Protein AF-A0AA35M889-F1 (afdb_monomer_lite)

pLDDT: mean 76.2, std 16.92, range [31.95, 96.31]

InterPro domains:
  IPR001466 Beta-lactamase-related [PF00144] (13-173)
  IPR012338 Beta-lactamase/transpeptidase-like [G3DSA:3.40.710.10] (10-195)
  IPR012338 Beta-lactamase/transpeptidase-like [SSF56601] (13-173)

Structure (mmCIF, N/CA/C/O backbone):
data_AF-A0AA35M889-F1
#
_entry.id   AF-A0AA35M889-F1
#
loop_
_atom_site.group_PDB
_atom_site.id
_atom_site.type_symbol
_atom_site.label_atom_id
_atom_site.label_alt_id
_atom_site.label_comp_id
_atom_site.label_asym_id
_atom_site.label_entity_id
_atom_site.label_seq_id
_atom_site.pdbx_PDB_ins_code
_atom_site.Cartn_x
_atom_site.Cartn_y
_atom_site.Cartn_z
_atom_site.occupancy
_atom_site.B_iso_or_equiv
_atom_site.auth_seq_id
_atom_site.auth_comp_id
_atom_site.auth_asym_id
_atom_site.auth_atom_id
_atom_site.pdbx_PDB_model_num
ATOM 1 N N . MET A 1 1 ? -2.270 -2.991 25.482 1.00 33.19 1 MET A N 1
ATOM 2 C CA . MET A 1 1 ? -3.499 -2.426 24.882 1.00 33.19 1 MET A CA 1
ATOM 3 C C . MET A 1 1 ? -3.392 -2.657 23.381 1.00 33.19 1 MET A C 1
ATOM 5 O O . MET A 1 1 ? -2.438 -2.185 22.785 1.00 33.19 1 MET A O 1
ATOM 9 N N . SER A 1 2 ? -4.218 -3.534 22.814 1.00 31.95 2 SER A N 1
ATOM 10 C CA . SER A 1 2 ? -4.049 -4.009 21.432 1.00 31.95 2 SER A CA 1
ATOM 11 C C . SER A 1 2 ? -4.497 -2.938 20.427 1.00 31.95 2 SER A C 1
ATOM 13 O O . SER A 1 2 ? -5.437 -2.201 20.718 1.00 31.95 2 SER A O 1
ATOM 15 N N . LEU A 1 3 ? -3.886 -2.897 19.232 1.00 39.62 3 LEU A N 1
ATOM 16 C CA . LEU A 1 3 ? -4.347 -2.105 18.070 1.00 39.62 3 LEU A CA 1
ATOM 17 C C . LEU A 1 3 ? -5.871 -2.243 17.820 1.00 39.62 3 LEU A C 1
ATOM 19 O O . LEU A 1 3 ? -6.498 -1.348 17.264 1.00 39.62 3 LEU A O 1
ATOM 23 N N . LYS A 1 4 ? -6.459 -3.345 18.311 1.00 43.91 4 LYS A N 1
ATOM 24 C CA . LYS A 1 4 ? -7.883 -3.706 18.324 1.00 43.91 4 LYS A CA 1
ATOM 25 C C . LYS A 1 4 ? -8.837 -2.689 18.971 1.00 43.91 4 LYS A C 1
ATOM 27 O O . LYS A 1 4 ? -10.035 -2.840 18.781 1.00 43.91 4 LYS A O 1
ATOM 32 N N . THR A 1 5 ? -8.373 -1.712 19.759 1.00 42.75 5 THR A N 1
ATOM 33 C CA . THR A 1 5 ? -9.279 -0.880 20.590 1.00 42.75 5 THR A CA 1
ATOM 34 C C . THR A 1 5 ? -9.346 0.606 20.208 1.00 42.75 5 THR A C 1
ATOM 36 O O . THR A 1 5 ? -10.109 1.331 20.834 1.00 42.75 5 THR A O 1
ATOM 39 N N . ARG A 1 6 ? -8.579 1.102 19.221 1.00 51.34 6 ARG A N 1
ATOM 40 C CA . ARG A 1 6 ? -8.582 2.549 18.877 1.00 51.34 6 ARG A CA 1
ATOM 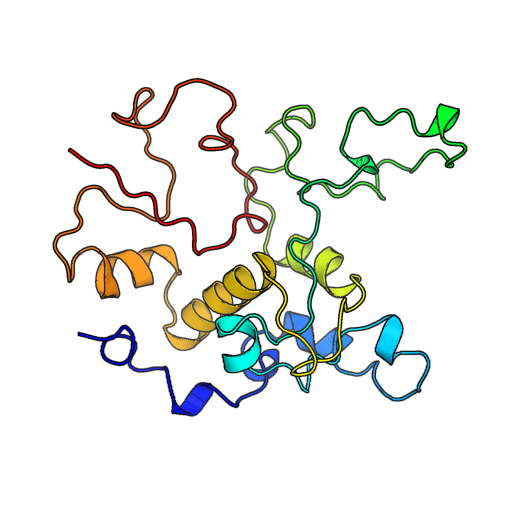41 C C . ARG A 1 6 ? -9.091 2.907 17.482 1.00 51.34 6 ARG A C 1
ATOM 43 O O . ARG A 1 6 ? -9.465 4.055 17.270 1.00 51.34 6 ARG A O 1
ATOM 50 N N . PHE A 1 7 ? -9.170 1.953 16.558 1.00 54.34 7 PHE A N 1
ATOM 51 C CA . PHE A 1 7 ? -9.867 2.162 15.290 1.00 54.34 7 PHE A CA 1
ATOM 52 C C . PHE A 1 7 ? -11.298 1.639 15.431 1.00 54.34 7 PHE A C 1
ATOM 54 O O . PHE A 1 7 ? -11.521 0.435 15.371 1.00 54.34 7 PHE A O 1
ATOM 61 N N . ASN A 1 8 ? -12.268 2.538 15.612 1.00 56.56 8 ASN A N 1
ATOM 62 C CA . ASN A 1 8 ? -13.711 2.240 15.700 1.00 56.56 8 ASN A CA 1
ATOM 63 C C . ASN A 1 8 ? -14.326 1.704 14.381 1.00 56.56 8 ASN A C 1
ATOM 65 O O . ASN A 1 8 ? -15.518 1.871 14.162 1.00 56.56 8 ASN A O 1
ATOM 69 N N . TYR A 1 9 ? -13.510 1.126 13.495 1.00 61.22 9 TYR A N 1
ATOM 70 C CA . TYR A 1 9 ? -13.851 0.778 12.111 1.00 61.22 9 TYR A CA 1
ATOM 71 C C . TYR A 1 9 ? -13.352 -0.630 11.717 1.00 61.22 9 TYR A C 1
ATOM 73 O O . TYR A 1 9 ? -13.122 -0.913 10.543 1.00 61.22 9 TYR A O 1
ATOM 81 N N . GLY A 1 10 ? -13.007 -1.474 12.695 1.00 66.94 10 GLY A N 1
ATOM 82 C CA . GLY A 1 10 ? -12.093 -2.597 12.468 1.00 66.94 10 GLY A CA 1
ATOM 83 C C . GLY A 1 10 ? -12.751 -3.921 12.085 1.00 66.94 10 GLY A C 1
ATOM 84 O O . GLY A 1 10 ? -12.329 -4.559 11.124 1.00 66.94 10 GLY A O 1
ATOM 85 N N . TRP A 1 11 ? -13.738 -4.381 12.858 1.00 74.12 11 TRP A N 1
ATOM 86 C CA . TRP A 1 11 ? -14.148 -5.793 12.814 1.00 74.12 11 TRP A CA 1
ATOM 87 C C . TRP A 1 11 ? -15.290 -6.046 11.833 1.00 74.12 11 TRP A C 1
ATOM 89 O O . TRP A 1 11 ? -15.282 -7.016 11.085 1.00 74.12 11 TRP A O 1
ATOM 99 N N . GLU A 1 12 ? -16.244 -5.127 11.777 1.00 86.31 12 GLU A N 1
ATOM 100 C CA . GLU A 1 12 ? -17.393 -5.143 10.876 1.00 86.31 12 GLU A CA 1
ATOM 101 C C . GLU A 1 12 ? -16.999 -5.030 9.392 1.00 86.31 12 GLU A C 1
ATOM 103 O O . GLU A 1 12 ? -17.744 -5.455 8.502 1.00 86.31 12 GLU A O 1
ATOM 108 N N . HIS A 1 13 ? -15.804 -4.497 9.133 1.00 89.88 13 HIS A N 1
ATOM 109 C CA . HIS A 1 13 ? -15.240 -4.311 7.802 1.00 89.88 13 HIS A CA 1
ATOM 110 C C . HIS A 1 13 ? -14.191 -5.378 7.436 1.00 89.88 13 HIS A C 1
ATOM 112 O O . HIS A 1 13 ? -13.883 -5.524 6.255 1.00 89.88 13 HIS A O 1
ATOM 118 N N . TRP A 1 14 ? -13.684 -6.153 8.401 1.00 90.81 14 TRP A N 1
ATOM 119 C CA . TRP A 1 14 ? -12.535 -7.056 8.232 1.00 90.81 14 TRP A CA 1
ATOM 120 C C . TRP A 1 14 ? -12.702 -8.060 7.083 1.00 90.81 14 TRP A C 1
ATOM 122 O O . TRP A 1 14 ? -11.825 -8.177 6.226 1.00 90.81 14 TRP A O 1
ATOM 132 N N . ASP A 1 15 ? -13.859 -8.718 7.024 1.00 93.38 15 ASP A N 1
ATOM 133 C CA . ASP A 1 15 ? -14.177 -9.740 6.017 1.00 93.38 15 ASP A CA 1
ATOM 134 C C . ASP A 1 15 ? -14.816 -9.153 4.747 1.00 93.38 15 ASP A C 1
ATOM 136 O O . ASP A 1 15 ? -15.283 -9.883 3.874 1.00 93.38 15 ASP A O 1
ATOM 140 N N . LYS A 1 16 ? -14.902 -7.822 4.633 1.00 94.88 16 LYS A N 1
ATOM 141 C CA . LYS A 1 16 ? -15.498 -7.176 3.461 1.00 94.88 16 LYS A CA 1
ATOM 142 C C . LYS A 1 16 ? -14.460 -7.043 2.343 1.00 94.88 16 LYS A C 1
ATOM 144 O O . LYS A 1 16 ? -13.341 -6.603 2.624 1.00 94.88 16 LYS A O 1
ATOM 149 N N . PRO A 1 17 ? -14.845 -7.314 1.081 1.00 95.38 17 PRO A N 1
ATOM 150 C CA . PRO A 1 17 ? -13.998 -7.063 -0.078 1.00 95.38 17 PRO A CA 1
ATOM 151 C C . PRO A 1 17 ? -13.482 -5.626 -0.115 1.00 95.38 17 PRO A C 1
ATOM 153 O O . PRO A 1 17 ? -14.234 -4.676 0.130 1.00 95.38 17 PRO A O 1
ATOM 156 N N . VAL A 1 18 ? -12.210 -5.456 -0.472 1.00 95.06 18 VAL A N 1
ATOM 157 C CA . VAL A 1 18 ? -11.561 -4.143 -0.596 1.00 95.06 18 VAL A CA 1
ATOM 158 C C . VAL A 1 18 ? -12.253 -3.260 -1.641 1.00 95.06 18 VAL A C 1
ATOM 160 O O . VAL A 1 18 ? -12.347 -2.041 -1.479 1.00 95.06 18 VAL A O 1
ATOM 163 N N . THR A 1 19 ? -12.838 -3.874 -2.669 1.00 94.62 19 THR A N 1
ATOM 164 C CA . THR A 1 19 ? -13.622 -3.212 -3.722 1.00 94.62 19 THR A CA 1
ATOM 165 C C . THR A 1 19 ? -14.832 -2.446 -3.185 1.00 94.62 19 THR A C 1
ATOM 167 O O . THR A 1 19 ? -15.315 -1.521 -3.841 1.00 94.62 19 THR A O 1
ATOM 170 N N . ASN A 1 20 ? -15.315 -2.739 -1.974 1.00 94.44 20 ASN A N 1
ATOM 171 C CA . ASN A 1 20 ? -16.367 -1.942 -1.341 1.00 94.44 20 ASN A CA 1
ATOM 172 C C . ASN A 1 20 ? -15.904 -0.517 -1.000 1.00 94.44 20 ASN A C 1
ATOM 174 O O . ASN A 1 20 ? -16.724 0.400 -1.016 1.00 94.44 20 ASN A O 1
ATOM 178 N N . TYR A 1 21 ? -14.605 -0.317 -0.772 1.00 93.75 21 TYR A N 1
ATOM 179 C CA . TYR A 1 21 ? -14.023 0.951 -0.317 1.00 93.75 21 TYR A CA 1
ATOM 180 C C . TYR A 1 21 ? -13.175 1.627 -1.397 1.00 93.75 21 TYR A C 1
ATOM 182 O O . TYR A 1 21 ? -13.150 2.856 -1.472 1.00 93.75 21 TYR A O 1
ATOM 190 N N . LEU A 1 22 ? -12.518 0.833 -2.248 1.00 93.88 22 LEU A N 1
ATOM 191 C CA . LEU A 1 22 ? -11.638 1.298 -3.320 1.00 93.88 22 LEU A CA 1
ATOM 192 C C . LEU A 1 22 ? -12.285 1.017 -4.689 1.00 93.88 22 LEU A C 1
ATOM 194 O O . LEU A 1 22 ? -12.160 -0.095 -5.211 1.00 93.88 22 LEU A O 1
ATOM 198 N N . PRO A 1 23 ? -13.037 1.976 -5.268 1.00 90.56 23 PRO A N 1
ATOM 199 C CA . PRO A 1 23 ? -13.702 1.784 -6.557 1.00 90.56 23 PRO A CA 1
ATOM 200 C C . PRO A 1 23 ? -12.730 1.558 -7.721 1.00 90.56 23 PRO A C 1
ATOM 202 O O . PRO A 1 23 ? -13.119 0.930 -8.701 1.00 90.56 23 PRO A O 1
ATOM 205 N N . GLU A 1 24 ? -11.479 2.005 -7.603 1.00 90.19 24 GLU A N 1
ATOM 206 C CA . GLU A 1 24 ? -10.418 1.806 -8.596 1.00 90.19 24 GLU A CA 1
ATOM 207 C C . GLU A 1 24 ? -10.168 0.317 -8.880 1.00 90.19 24 GLU A C 1
ATOM 209 O O . GLU A 1 24 ? -9.872 -0.064 -10.008 1.00 90.19 24 GLU A O 1
ATOM 214 N N . LEU A 1 25 ? -10.388 -0.546 -7.882 1.00 90.25 25 LEU A N 1
ATOM 215 C CA . LEU A 1 25 ? -10.203 -1.995 -7.996 1.00 90.25 25 LEU A CA 1
ATOM 216 C C . LEU A 1 25 ? -11.405 -2.712 -8.639 1.00 90.25 25 LEU A C 1
ATOM 218 O O . LEU A 1 25 ? -11.300 -3.871 -9.041 1.00 90.25 25 LEU A O 1
ATOM 222 N N . ARG A 1 26 ? -12.564 -2.046 -8.763 1.00 82.25 26 ARG A N 1
ATOM 223 C CA . ARG A 1 26 ? -13.793 -2.659 -9.308 1.00 82.25 26 ARG A CA 1
ATOM 224 C C . ARG A 1 26 ? -13.712 -2.920 -10.807 1.00 82.25 26 ARG A C 1
ATOM 226 O O . ARG A 1 26 ? -14.293 -3.897 -11.266 1.00 82.25 26 ARG A O 1
ATOM 233 N N . GLY A 1 27 ? -13.010 -2.066 -11.555 1.00 67.12 27 GLY A N 1
ATOM 234 C CA . GLY A 1 27 ? -12.832 -2.235 -13.003 1.00 67.12 27 GLY A CA 1
ATOM 235 C C . GLY A 1 27 ? -12.103 -3.536 -13.355 1.00 67.12 27 GLY A C 1
ATOM 236 O O . GLY A 1 27 ? -12.430 -4.184 -14.347 1.00 67.12 27 GLY A O 1
ATOM 237 N N . SER A 1 28 ? -11.190 -3.970 -12.485 1.00 61.78 28 SER A N 1
ATOM 238 C CA . SER A 1 28 ? -10.441 -5.221 -12.636 1.00 61.78 28 SER A CA 1
ATOM 239 C C . SER A 1 28 ? -11.150 -6.428 -12.012 1.00 61.78 28 SER A C 1
ATOM 241 O O . SER A 1 28 ? -10.955 -7.545 -12.478 1.00 61.78 28 SER A O 1
ATOM 243 N N . ALA A 1 29 ? -12.049 -6.219 -11.041 1.00 55.97 29 ALA A N 1
ATOM 244 C CA . ALA A 1 29 ? -12.805 -7.278 -10.357 1.00 55.97 29 ALA A CA 1
ATOM 245 C C . ALA A 1 29 ? -13.755 -8.096 -11.267 1.00 55.97 29 ALA A C 1
ATOM 247 O O . ALA A 1 29 ? -14.290 -9.114 -10.841 1.00 55.97 29 ALA A O 1
ATOM 248 N N . GLY A 1 30 ? -13.995 -7.658 -12.510 1.00 48.78 30 GLY A N 1
ATOM 249 C CA . GLY A 1 30 ? -14.881 -8.327 -13.472 1.00 48.78 30 GLY A CA 1
ATOM 250 C C . GLY A 1 30 ? -14.197 -9.262 -14.478 1.00 48.78 30 GLY A C 1
ATOM 251 O O . GLY A 1 30 ? -14.906 -9.949 -15.212 1.00 48.78 30 GLY A O 1
ATOM 252 N N . HIS A 1 31 ? -12.859 -9.297 -14.527 1.00 50.19 31 HIS A N 1
ATOM 253 C CA . HIS A 1 31 ? -12.111 -10.116 -15.494 1.00 50.19 31 HIS A CA 1
ATOM 254 C C . HIS A 1 31 ? -11.921 -11.572 -15.026 1.00 50.19 31 HIS A C 1
ATOM 256 O O . HIS A 1 31 ? -11.640 -12.441 -15.837 1.00 50.19 31 HIS A O 1
ATOM 262 N N . SER A 1 32 ? -12.170 -11.875 -13.747 1.00 51.31 32 SER A N 1
ATOM 263 C CA . SER A 1 32 ? -12.024 -13.206 -13.134 1.00 51.31 32 SER A CA 1
ATOM 264 C C . SER A 1 32 ? -13.216 -14.127 -13.443 1.00 51.31 32 SER A C 1
ATOM 266 O O . SER A 1 32 ? -14.068 -14.378 -12.590 1.00 51.31 32 SER A O 1
ATOM 268 N N . LYS A 1 33 ? -13.361 -14.611 -14.685 1.00 52.53 33 LYS A N 1
ATOM 269 C CA . LYS A 1 33 ? -14.338 -15.689 -14.980 1.00 52.53 33 LYS A CA 1
ATOM 270 C C . LYS A 1 33 ? -13.806 -16.841 -15.822 1.00 52.53 33 LYS A C 1
ATOM 272 O O . LYS A 1 33 ? -14.521 -17.833 -15.974 1.00 52.53 33 LYS A O 1
ATOM 277 N N . THR A 1 34 ? -12.575 -16.780 -16.328 1.00 56.28 34 THR A N 1
ATOM 278 C CA . THR A 1 34 ? -11.942 -17.932 -16.981 1.00 56.28 34 THR A CA 1
ATOM 279 C C . THR A 1 34 ? -10.687 -18.373 -16.232 1.00 56.28 34 THR A C 1
ATOM 281 O O . THR A 1 34 ? -10.009 -17.577 -15.594 1.00 56.28 34 THR A O 1
ATOM 284 N N . THR A 1 35 ? -10.338 -19.659 -16.307 1.00 54.38 35 THR A N 1
ATOM 285 C CA . THR A 1 35 ? -9.144 -20.227 -15.648 1.00 54.38 35 THR A CA 1
ATOM 286 C C . THR A 1 35 ? -7.819 -19.622 -16.125 1.00 54.38 35 THR A C 1
ATOM 288 O O . THR A 1 35 ? -6.797 -19.850 -15.488 1.00 54.38 35 THR A O 1
ATOM 291 N N . LYS A 1 36 ? -7.817 -18.870 -17.236 1.00 53.66 36 LYS A N 1
ATOM 292 C CA . LYS A 1 36 ? -6.656 -18.095 -17.696 1.00 53.66 36 LYS A CA 1
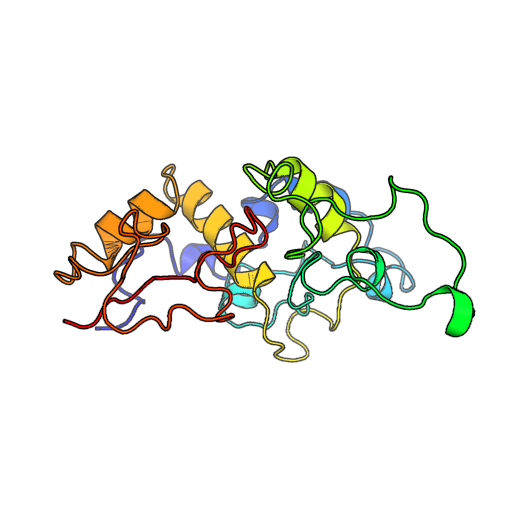ATOM 293 C C . LYS A 1 36 ? -6.484 -16.790 -16.908 1.00 53.66 36 LYS A C 1
ATOM 295 O O . LYS A 1 36 ? -5.356 -16.401 -16.646 1.00 53.66 36 LYS A O 1
ATOM 300 N N . ASP A 1 37 ? -7.575 -16.185 -16.441 1.00 66.62 37 ASP A N 1
ATOM 301 C CA . ASP A 1 37 ? -7.551 -14.873 -15.780 1.00 66.62 37 ASP A CA 1
ATOM 302 C C . ASP A 1 37 ? -6.997 -14.927 -14.349 1.00 66.62 37 ASP A C 1
ATOM 304 O O . ASP A 1 37 ? -6.524 -13.918 -13.838 1.00 66.62 37 ASP A O 1
ATOM 308 N N . VAL A 1 38 ? -7.005 -16.100 -13.703 1.00 71.69 38 VAL A N 1
ATOM 309 C CA . VAL A 1 38 ? -6.585 -16.266 -12.294 1.00 71.69 38 VAL A CA 1
ATOM 310 C C . VAL A 1 38 ? -5.072 -16.085 -12.105 1.00 71.69 38 VAL A C 1
ATOM 312 O O . VAL A 1 38 ? -4.612 -15.797 -11.003 1.00 71.69 38 VAL A O 1
ATOM 315 N N . VAL A 1 39 ? -4.289 -16.280 -13.171 1.00 80.81 39 VAL A N 1
ATOM 316 C CA . VAL A 1 39 ? -2.827 -16.090 -13.164 1.00 80.81 39 VAL A CA 1
ATOM 317 C C . VAL A 1 39 ? -2.450 -14.670 -13.579 1.00 80.81 39 VAL A C 1
ATOM 319 O O . VAL A 1 39 ? -1.450 -14.141 -13.100 1.00 80.81 39 VAL A O 1
ATOM 322 N N . ASP A 1 40 ? -3.252 -14.055 -14.445 1.00 83.25 40 ASP A N 1
ATOM 323 C CA . ASP A 1 40 ? -2.941 -12.755 -15.041 1.00 83.25 40 ASP A CA 1
ATOM 324 C C . ASP A 1 40 ? -3.592 -11.586 -14.285 1.00 83.25 40 ASP A C 1
ATOM 326 O O . ASP A 1 40 ? -3.147 -10.446 -14.396 1.00 83.25 40 ASP A O 1
ATOM 330 N N . SER A 1 41 ? -4.620 -11.847 -13.470 1.00 85.25 41 SER A N 1
ATOM 331 C CA . SER A 1 41 ? -5.363 -10.809 -12.755 1.00 85.25 41 SER A CA 1
ATOM 332 C C . SER A 1 41 ? -5.702 -11.203 -11.321 1.00 85.25 41 SER A C 1
ATOM 334 O O . SER A 1 41 ? -6.011 -12.351 -11.006 1.00 85.25 41 SER A O 1
ATOM 336 N N . VAL A 1 42 ? -5.633 -10.219 -10.425 1.00 88.94 42 VAL A N 1
ATOM 337 C CA . VAL A 1 42 ? -6.053 -10.383 -9.032 1.00 88.94 42 VAL A CA 1
ATOM 338 C C . VAL A 1 42 ? -7.579 -10.382 -8.976 1.00 88.94 42 VAL A C 1
ATOM 340 O O . VAL A 1 42 ? -8.221 -9.434 -9.438 1.00 88.94 42 VAL A O 1
ATOM 343 N N . ASP A 1 43 ? -8.165 -11.395 -8.337 1.00 88.06 43 ASP A N 1
ATOM 344 C CA . ASP A 1 43 ? -9.593 -11.390 -8.023 1.00 88.06 43 ASP A CA 1
ATOM 345 C C . ASP A 1 43 ? -9.882 -10.461 -6.834 1.00 88.06 43 ASP A C 1
ATOM 347 O O . ASP A 1 43 ? -9.962 -10.864 -5.672 1.00 88.06 43 ASP A O 1
ATOM 351 N N . TRP A 1 44 ? -10.019 -9.170 -7.131 1.00 91.19 44 TRP A N 1
ATOM 352 C CA . TRP A 1 44 ? -10.290 -8.139 -6.130 1.00 91.19 44 TRP A CA 1
ATOM 353 C C . TRP A 1 44 ? -11.642 -8.305 -5.416 1.00 91.19 44 TRP A C 1
ATOM 355 O O . TRP A 1 44 ? -11.867 -7.655 -4.391 1.00 91.19 44 TRP A O 1
ATOM 365 N N . GLY A 1 45 ? -12.544 -9.148 -5.934 1.00 90.38 45 GLY A N 1
ATOM 366 C CA . GLY A 1 45 ? -13.785 -9.519 -5.254 1.00 90.38 45 GLY A CA 1
ATOM 367 C C . GLY A 1 45 ? -13.541 -10.381 -4.014 1.00 90.38 45 GLY A C 1
ATOM 368 O O . GLY A 1 45 ? -14.245 -10.221 -3.020 1.00 90.38 45 GLY A O 1
ATOM 369 N N . GLU A 1 46 ? -12.502 -11.215 -4.045 1.00 90.50 46 GLU A N 1
ATOM 370 C CA . GLU A 1 46 ? -12.134 -12.143 -2.966 1.00 90.50 46 GLU A CA 1
ATOM 371 C C . GLU A 1 46 ? -11.125 -11.540 -1.971 1.00 90.50 46 GLU A C 1
ATOM 373 O O . GLU A 1 46 ? -10.942 -12.041 -0.862 1.00 90.50 46 GLU A O 1
ATOM 378 N N . VAL A 1 47 ? -10.463 -10.433 -2.322 1.00 94.44 47 VAL A N 1
ATOM 379 C CA . VAL A 1 47 ? -9.500 -9.767 -1.431 1.00 94.44 47 VAL A CA 1
ATOM 380 C C . VAL A 1 47 ? -10.234 -8.938 -0.373 1.00 94.44 47 VAL A C 1
ATOM 382 O O . VAL A 1 47 ? -10.665 -7.813 -0.638 1.00 94.44 47 VAL A O 1
ATOM 385 N N . ALA A 1 48 ? -10.347 -9.451 0.855 1.00 95.12 48 ALA A N 1
ATOM 386 C CA . ALA A 1 48 ? -10.891 -8.685 1.979 1.00 95.12 48 ALA A CA 1
ATOM 387 C C . ALA A 1 48 ? -9.866 -7.727 2.617 1.00 95.12 48 ALA A C 1
ATOM 389 O O . ALA A 1 48 ? -8.652 -7.893 2.470 1.00 95.12 48 ALA A O 1
ATOM 390 N N . ILE A 1 49 ? -10.347 -6.767 3.416 1.00 95.19 49 ILE A N 1
ATOM 391 C CA . ILE A 1 49 ? -9.488 -5.880 4.228 1.00 95.19 49 ILE A CA 1
ATOM 392 C C . ILE A 1 49 ? -8.536 -6.695 5.113 1.00 95.19 49 ILE A C 1
ATOM 394 O O . ILE A 1 49 ? -7.343 -6.396 5.190 1.00 95.19 49 ILE A O 1
ATOM 398 N N . GLY A 1 50 ? -9.041 -7.757 5.742 1.00 94.00 50 GLY A N 1
ATOM 399 C CA . GLY A 1 50 ? -8.243 -8.646 6.576 1.00 94.0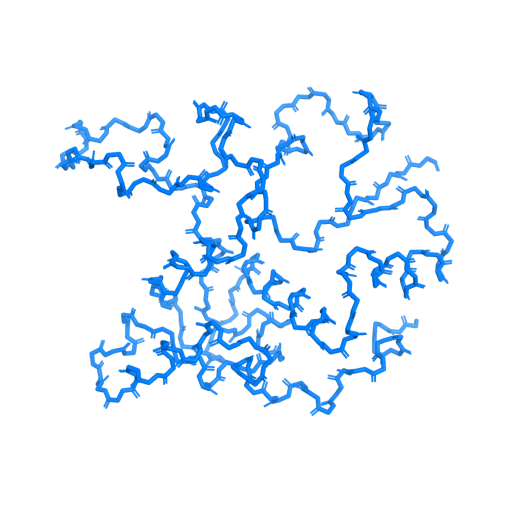0 50 GLY A CA 1
ATOM 400 C C . GLY A 1 50 ? -7.117 -9.339 5.811 1.00 94.00 50 GLY A C 1
ATOM 401 O O . GLY A 1 50 ? -6.038 -9.529 6.369 1.00 94.00 50 GLY A O 1
ATOM 402 N N . ALA A 1 51 ? -7.315 -9.658 4.528 1.00 95.69 51 ALA A N 1
ATOM 403 C CA . ALA A 1 51 ? -6.275 -10.245 3.684 1.00 95.69 51 ALA A CA 1
ATOM 404 C C . ALA A 1 51 ? -5.126 -9.255 3.441 1.00 95.69 51 ALA A C 1
ATOM 406 O O . ALA A 1 51 ? -3.961 -9.640 3.506 1.00 95.69 51 ALA A O 1
ATOM 407 N N . LEU A 1 52 ? -5.437 -7.969 3.240 1.00 95.31 52 LEU A N 1
ATOM 408 C CA . LEU A 1 52 ? -4.422 -6.917 3.131 1.00 95.31 52 LEU A CA 1
ATOM 409 C C . LEU A 1 52 ? -3.642 -6.761 4.442 1.00 95.31 52 LEU A C 1
ATOM 411 O O . LEU A 1 52 ? -2.414 -6.820 4.446 1.00 95.31 52 LEU A O 1
ATOM 415 N N . ALA A 1 53 ? -4.359 -6.633 5.561 1.00 93.69 53 ALA A N 1
ATOM 416 C CA . ALA A 1 53 ? -3.772 -6.415 6.883 1.00 93.69 53 ALA A CA 1
ATOM 417 C C . ALA A 1 53 ? -2.936 -7.601 7.399 1.00 93.69 53 ALA A C 1
ATOM 419 O O . ALA A 1 53 ? -2.096 -7.427 8.278 1.00 93.69 53 ALA A O 1
ATOM 420 N N . SER A 1 54 ? -3.177 -8.807 6.882 1.00 94.19 54 SER A N 1
ATOM 421 C CA . SER A 1 54 ? -2.473 -10.035 7.274 1.00 94.19 54 SER A CA 1
ATOM 422 C C . SER A 1 54 ? -1.456 -10.522 6.245 1.00 94.19 54 SER A C 1
ATOM 424 O O . SER A 1 54 ? -0.890 -11.597 6.438 1.00 94.19 54 SER A O 1
ATOM 426 N N . HIS A 1 55 ? -1.209 -9.761 5.169 1.00 95.19 55 HIS A N 1
ATOM 427 C CA . HIS A 1 55 ? -0.339 -10.183 4.065 1.00 95.19 55 HIS A CA 1
ATOM 428 C C . HIS A 1 55 ? -0.799 -11.484 3.371 1.00 95.19 55 HIS A C 1
ATOM 430 O O . HIS A 1 55 ? 0.003 -12.223 2.803 1.00 95.19 55 HIS A O 1
ATOM 436 N N . LEU A 1 56 ? -2.104 -11.766 3.405 1.00 96.31 56 LEU A N 1
ATOM 437 C CA . LEU A 1 56 ? -2.749 -12.930 2.790 1.00 96.31 56 LEU A CA 1
ATOM 438 C C . LEU A 1 56 ? -3.529 -12.574 1.516 1.00 96.31 56 LEU A C 1
ATOM 440 O O . LEU A 1 56 ? -4.277 -13.400 1.008 1.00 96.31 56 LEU A O 1
ATOM 444 N N . SER A 1 57 ? -3.387 -11.365 0.975 1.00 95.31 57 SER A N 1
ATOM 445 C CA . SER A 1 57 ? -4.059 -10.970 -0.272 1.00 95.31 57 SER A CA 1
ATOM 446 C C . SER A 1 57 ? -3.451 -11.595 -1.531 1.00 95.31 57 SER A C 1
ATOM 448 O O . SER A 1 57 ? -4.079 -11.547 -2.582 1.00 95.31 57 SER A O 1
ATOM 450 N N . GLY A 1 58 ? -2.236 -12.152 -1.445 1.00 93.88 58 GLY A N 1
ATOM 451 C CA . GLY A 1 58 ? -1.534 -12.760 -2.581 1.00 93.88 58 GLY A CA 1
ATOM 452 C C . GLY A 1 58 ? -0.963 -11.760 -3.597 1.00 93.88 58 GLY A C 1
ATOM 453 O O . GLY A 1 58 ? -0.398 -12.165 -4.614 1.00 93.88 58 GLY A O 1
ATOM 454 N N . ILE A 1 59 ? -1.074 -10.455 -3.328 1.00 94.44 59 ILE A N 1
ATOM 455 C CA . ILE A 1 59 ? -0.589 -9.389 -4.215 1.00 94.44 59 ILE A CA 1
ATOM 456 C C . ILE A 1 59 ? 0.918 -9.154 -4.051 1.00 94.44 59 ILE A C 1
ATOM 458 O O . ILE A 1 59 ? 1.507 -9.457 -3.012 1.00 94.44 59 ILE A O 1
ATOM 462 N N . GLY A 1 60 ? 1.541 -8.592 -5.090 1.00 91.56 60 GLY A N 1
ATOM 463 C CA . GLY A 1 60 ? 2.972 -8.286 -5.108 1.00 91.56 60 GLY A CA 1
ATOM 464 C C . GLY A 1 60 ? 3.417 -7.313 -4.013 1.00 91.56 60 GLY A C 1
ATOM 465 O O . GLY A 1 60 ? 2.604 -6.621 -3.394 1.00 91.56 60 GLY A O 1
ATOM 466 N N . ARG A 1 61 ? 4.734 -7.258 -3.775 1.00 88.75 61 ARG A N 1
ATOM 467 C CA . ARG A 1 61 ? 5.310 -6.415 -2.721 1.00 88.75 61 ARG A CA 1
ATOM 468 C C . ARG A 1 61 ? 5.032 -4.932 -2.953 1.00 88.75 61 ARG A C 1
ATOM 470 O O . ARG A 1 61 ? 4.515 -4.279 -2.056 1.00 88.75 61 ARG A O 1
ATOM 477 N N . ASP A 1 62 ? 5.360 -4.453 -4.144 1.00 85.50 62 ASP A N 1
ATOM 478 C CA . ASP A 1 62 ? 5.325 -3.054 -4.572 1.00 85.50 62 ASP A CA 1
ATOM 479 C C . ASP A 1 62 ? 4.727 -2.983 -6.001 1.00 85.50 62 ASP A C 1
ATOM 481 O O . ASP A 1 62 ? 4.602 -4.025 -6.662 1.00 85.50 62 ASP A O 1
ATOM 485 N N . TYR A 1 63 ? 4.349 -1.799 -6.499 1.00 82.38 63 TYR A N 1
ATOM 486 C CA . TYR A 1 63 ? 3.923 -1.638 -7.896 1.00 82.38 63 TYR A CA 1
ATOM 487 C C . TYR A 1 63 ? 5.128 -1.557 -8.844 1.00 82.38 63 TYR A C 1
ATOM 489 O O . TYR A 1 63 ? 5.256 -2.371 -9.757 1.00 82.38 63 TYR A O 1
ATOM 497 N N . SER A 1 64 ? 5.999 -0.581 -8.627 1.00 77.75 64 SER A N 1
ATOM 498 C CA . SER A 1 64 ? 7.062 -0.153 -9.543 1.00 77.75 64 SER A CA 1
ATOM 499 C C . SER A 1 64 ? 8.424 -0.014 -8.858 1.00 77.75 64 SER A C 1
ATOM 501 O O . SER A 1 64 ? 9.446 0.146 -9.523 1.00 77.75 64 SER A O 1
ATOM 503 N N . ASN A 1 65 ? 8.469 -0.099 -7.528 1.00 75.25 65 ASN A N 1
ATOM 504 C CA . ASN A 1 65 ? 9.709 -0.049 -6.775 1.00 75.25 65 ASN A CA 1
ATOM 505 C C . ASN A 1 65 ? 10.636 -1.203 -7.185 1.00 75.25 65 ASN A C 1
ATOM 507 O O . ASN A 1 65 ? 10.282 -2.379 -7.073 1.00 75.25 65 ASN A O 1
ATOM 511 N N . GLY A 1 66 ? 11.836 -0.863 -7.652 1.00 71.50 66 GLY A N 1
ATOM 512 C CA . GLY A 1 66 ? 12.798 -1.850 -8.139 1.00 71.50 66 GLY A CA 1
ATOM 513 C C . GLY A 1 66 ? 12.502 -2.390 -9.542 1.00 71.50 66 GLY A C 1
ATOM 514 O O . GLY A 1 66 ? 13.064 -3.423 -9.911 1.00 71.50 66 GLY A O 1
ATOM 515 N N . ASP A 1 67 ? 11.677 -1.706 -10.342 1.00 77.69 67 ASP A N 1
ATOM 516 C CA . ASP A 1 67 ? 11.530 -2.007 -11.769 1.00 77.69 67 ASP A CA 1
ATOM 517 C C . ASP A 1 67 ? 12.895 -1.903 -12.479 1.00 77.69 67 ASP A C 1
ATOM 519 O O . ASP A 1 67 ? 13.641 -0.938 -12.308 1.00 77.69 67 ASP A O 1
ATOM 523 N N . LEU A 1 68 ? 13.274 -2.916 -13.258 1.00 79.38 68 LEU A N 1
ATOM 524 C CA . LEU A 1 68 ? 14.545 -2.911 -13.989 1.00 79.38 68 LEU A CA 1
ATOM 525 C C . LEU A 1 68 ? 14.549 -1.888 -15.130 1.00 79.38 68 LEU A C 1
ATOM 527 O O . LEU A 1 68 ? 15.615 -1.390 -15.493 1.00 79.38 68 LEU A O 1
ATOM 531 N N . ALA A 1 69 ? 13.379 -1.560 -15.682 1.00 77.69 69 ALA A N 1
ATOM 532 C CA . ALA A 1 69 ? 13.204 -0.552 -16.719 1.00 77.69 69 ALA A CA 1
ATOM 533 C C . ALA A 1 69 ? 13.499 0.860 -16.205 1.00 77.69 69 ALA A C 1
ATOM 535 O O . ALA A 1 69 ? 13.932 1.721 -16.974 1.00 77.69 69 ALA A O 1
ATOM 536 N N . SER A 1 70 ? 13.297 1.089 -14.906 1.00 72.56 70 SER A N 1
ATOM 537 C CA . SER A 1 70 ? 13.615 2.356 -14.261 1.00 72.56 70 SER A CA 1
ATOM 538 C C . SER A 1 70 ? 15.072 2.438 -13.811 1.00 72.56 70 SER A C 1
ATOM 540 O O . SER A 1 70 ? 15.529 3.529 -13.496 1.00 72.56 70 SER A O 1
ATOM 542 N N . GLN A 1 71 ? 15.828 1.337 -13.808 1.00 73.62 71 GLN A N 1
ATOM 543 C CA . GLN A 1 71 ? 17.212 1.274 -13.333 1.00 73.62 71 GLN A CA 1
ATOM 544 C C . GLN A 1 71 ? 18.233 1.367 -14.474 1.00 73.62 71 GLN A C 1
ATOM 546 O O . GLN A 1 71 ? 17.919 1.178 -15.648 1.00 73.62 71 GLN A O 1
ATOM 551 N N . ASN A 1 72 ? 19.509 1.597 -14.134 1.00 73.94 72 ASN A N 1
ATOM 552 C CA . ASN A 1 72 ? 20.624 1.518 -15.089 1.00 73.94 72 ASN A CA 1
ATOM 553 C C . ASN A 1 72 ? 20.978 0.055 -15.437 1.00 73.94 72 ASN A C 1
ATOM 555 O O . ASN A 1 72 ? 22.132 -0.370 -15.365 1.00 73.94 72 ASN A O 1
ATOM 559 N N . PHE A 1 73 ? 19.960 -0.743 -15.756 1.00 77.94 73 PHE A N 1
ATOM 560 C CA . PHE A 1 73 ? 20.091 -2.141 -16.123 1.00 77.94 73 PHE A CA 1
ATOM 561 C C . PHE A 1 73 ? 20.535 -2.261 -17.585 1.00 77.94 73 PHE A C 1
ATOM 563 O O . PHE A 1 73 ? 19.992 -1.611 -18.482 1.00 77.94 73 PHE A O 1
ATOM 570 N N . LEU A 1 74 ? 21.522 -3.118 -17.856 1.00 84.56 74 LEU A N 1
ATOM 571 C CA . LEU A 1 74 ? 22.086 -3.324 -19.194 1.00 84.56 74 LEU A CA 1
ATOM 572 C C . LEU A 1 74 ? 21.183 -4.234 -20.048 1.00 84.56 74 LEU A C 1
ATOM 574 O O . LEU A 1 74 ? 21.602 -5.293 -20.511 1.00 84.56 74 LEU A O 1
ATOM 578 N N . TRP A 1 75 ? 19.944 -3.801 -20.291 1.00 86.06 75 TRP A N 1
ATOM 579 C CA . TRP A 1 75 ? 18.899 -4.561 -20.992 1.00 86.06 75 TRP A CA 1
ATOM 580 C C . TRP A 1 75 ? 19.356 -5.121 -22.349 1.00 86.06 75 TRP A C 1
ATOM 582 O O . TRP A 1 75 ? 19.056 -6.271 -22.660 1.00 86.06 75 TRP A O 1
ATOM 592 N N . LYS A 1 76 ? 20.173 -4.374 -23.111 1.00 85.88 76 LYS A N 1
ATOM 593 C CA . LYS A 1 76 ? 20.767 -4.850 -24.378 1.00 85.88 76 LYS A CA 1
ATOM 594 C C . LYS A 1 76 ? 21.655 -6.079 -24.201 1.00 85.88 76 LYS A C 1
ATOM 596 O O . LYS A 1 76 ? 21.612 -6.982 -25.026 1.00 85.88 76 LYS A O 1
ATOM 601 N N . GLN A 1 77 ? 22.490 -6.091 -23.161 1.00 90.25 77 GLN A N 1
ATOM 602 C CA . GLN A 1 77 ? 23.427 -7.191 -22.903 1.00 90.25 77 GLN A CA 1
ATOM 603 C C . GLN A 1 77 ? 22.698 -8.426 -22.375 1.00 90.25 77 GLN A C 1
ATOM 605 O O . GLN A 1 77 ? 23.112 -9.547 -22.645 1.00 90.25 77 GLN A O 1
ATOM 610 N N . ALA A 1 78 ? 21.582 -8.213 -21.679 1.00 88.75 78 ALA A N 1
ATOM 611 C CA . ALA A 1 78 ? 20.682 -9.268 -21.235 1.00 88.75 78 ALA A CA 1
ATOM 612 C C . ALA A 1 78 ? 19.725 -9.774 -22.340 1.00 88.75 78 ALA A C 1
ATOM 614 O O . ALA A 1 78 ? 18.931 -10.674 -22.085 1.00 88.75 78 ALA A O 1
ATOM 615 N N . GLY A 1 79 ? 19.790 -9.222 -23.560 1.00 91.69 79 GLY A N 1
ATOM 616 C CA . GLY A 1 79 ? 18.972 -9.656 -24.698 1.00 91.69 79 GLY A CA 1
ATOM 617 C C . GLY A 1 79 ? 17.526 -9.144 -24.700 1.00 91.69 79 GLY A C 1
ATOM 618 O O . GLY A 1 79 ? 16.723 -9.611 -25.505 1.00 91.69 79 GLY A O 1
ATOM 619 N N . PHE A 1 80 ? 17.180 -8.183 -23.839 1.00 89.00 80 PHE A N 1
ATOM 620 C CA . PHE A 1 80 ? 15.845 -7.580 -23.799 1.00 89.00 80 PHE A CA 1
ATOM 621 C C . PHE A 1 80 ? 15.684 -6.459 -24.846 1.00 89.00 80 PHE A C 1
ATOM 623 O O . PHE A 1 80 ? 16.661 -5.785 -25.192 1.00 89.00 80 PHE A O 1
ATOM 630 N N . PRO A 1 81 ? 14.459 -6.218 -25.355 1.00 88.31 81 PRO A N 1
ATOM 631 C CA . PRO A 1 81 ? 14.181 -5.096 -26.248 1.00 88.31 81 PRO A CA 1
ATOM 632 C C . PRO A 1 81 ? 14.263 -3.748 -25.517 1.00 88.31 81 PRO A C 1
ATOM 634 O O . PRO A 1 81 ? 14.105 -3.662 -24.300 1.00 88.31 81 PRO A O 1
ATOM 637 N N . LYS A 1 82 ? 14.479 -2.666 -26.277 1.00 82.81 82 LYS A N 1
ATOM 638 C CA . LYS A 1 82 ? 14.390 -1.306 -25.733 1.00 82.81 82 LYS A CA 1
ATOM 639 C C . LYS A 1 82 ? 12.929 -0.987 -25.420 1.00 82.81 82 LYS A C 1
ATOM 641 O O . LYS A 1 82 ? 12.117 -0.980 -26.341 1.00 82.81 82 LYS A O 1
ATOM 646 N N . LEU A 1 83 ? 12.628 -0.649 -24.171 1.00 82.19 83 LEU A N 1
ATOM 647 C CA . LEU A 1 83 ? 11.314 -0.134 -23.788 1.00 82.19 83 LEU A CA 1
ATOM 648 C C . LEU A 1 83 ? 11.136 1.318 -24.246 1.00 82.19 83 LEU A C 1
ATOM 650 O O . LEU A 1 83 ? 12.102 2.092 -24.316 1.00 82.19 83 LEU A O 1
ATOM 654 N N . SER A 1 84 ? 9.902 1.687 -24.592 1.00 84.06 84 SER A N 1
ATOM 655 C CA . SER A 1 84 ? 9.575 3.085 -24.849 1.00 84.06 84 SER A CA 1
ATOM 656 C C . SER A 1 84 ? 9.503 3.840 -23.522 1.00 84.06 84 SER A C 1
ATOM 658 O O . SER A 1 84 ? 9.249 3.252 -22.476 1.00 84.06 84 SER A O 1
ATOM 660 N N . SER A 1 85 ? 9.688 5.161 -23.539 1.00 77.75 85 SER A N 1
ATOM 661 C CA . SER A 1 85 ? 9.598 5.965 -22.312 1.00 77.75 85 SER A CA 1
ATOM 662 C C . SER A 1 85 ? 8.203 5.971 -21.679 1.00 77.75 85 SER A C 1
ATOM 664 O O . SER A 1 85 ? 8.068 6.466 -20.572 1.00 77.75 85 SER A O 1
ATOM 666 N N . LYS A 1 86 ? 7.172 5.502 -22.394 1.00 77.88 86 LYS A N 1
ATOM 667 C CA . LYS A 1 86 ? 5.798 5.390 -21.885 1.00 77.88 86 LYS A CA 1
ATOM 668 C C . LYS A 1 86 ? 5.561 4.087 -21.123 1.00 77.88 86 LYS A C 1
ATOM 670 O O . LYS A 1 86 ? 4.624 4.021 -20.345 1.00 77.88 86 LYS A O 1
ATOM 675 N N . ASP A 1 87 ? 6.403 3.082 -21.357 1.00 78.62 87 ASP A N 1
ATOM 676 C CA . ASP A 1 87 ? 6.309 1.765 -20.716 1.00 78.62 87 ASP A CA 1
ATOM 677 C C . ASP A 1 87 ? 7.157 1.697 -19.434 1.00 78.62 87 ASP A C 1
ATOM 679 O O . ASP A 1 87 ? 7.277 0.641 -18.822 1.00 78.62 87 ASP A O 1
ATOM 683 N N . ILE A 1 88 ? 7.798 2.808 -19.055 1.00 77.62 88 ILE A N 1
ATOM 684 C CA . ILE A 1 88 ? 8.604 2.930 -17.839 1.00 77.62 88 ILE A CA 1
ATOM 685 C C . ILE A 1 88 ? 7.752 3.688 -16.815 1.00 77.62 88 ILE A C 1
ATOM 687 O O . ILE A 1 88 ? 7.406 4.838 -17.092 1.00 77.62 88 ILE A O 1
ATOM 691 N N . PRO A 1 89 ? 7.416 3.091 -15.657 1.00 71.06 89 PRO A N 1
ATOM 692 C CA . PRO A 1 89 ? 6.625 3.773 -14.638 1.00 71.06 89 PRO A CA 1
ATOM 693 C C . PRO A 1 89 ? 7.347 5.010 -14.093 1.00 71.06 89 PRO A C 1
ATOM 695 O O . PRO A 1 89 ? 8.532 4.943 -13.750 1.00 71.06 89 PRO A O 1
ATOM 698 N N . ASP A 1 90 ? 6.623 6.121 -13.942 1.00 66.94 90 ASP A N 1
ATOM 699 C CA . ASP A 1 90 ? 7.179 7.359 -13.380 1.00 66.94 90 ASP A CA 1
ATOM 700 C C . ASP A 1 90 ? 7.379 7.255 -11.846 1.00 66.94 90 ASP A C 1
ATOM 702 O O . ASP A 1 90 ? 8.196 7.980 -11.273 1.00 66.94 90 ASP A O 1
ATOM 706 N N . CYS A 1 91 ? 6.715 6.300 -11.180 1.00 60.19 91 CYS A N 1
ATOM 707 C CA . CYS A 1 91 ? 6.732 6.095 -9.724 1.00 60.19 91 CYS A CA 1
ATOM 708 C C . CYS A 1 91 ? 7.751 5.068 -9.184 1.00 60.19 91 CYS A C 1
ATOM 710 O O . CYS A 1 91 ? 7.727 4.727 -8.003 1.00 60.19 91 CYS A O 1
ATOM 712 N N . ALA A 1 92 ? 8.686 4.600 -10.013 1.00 57.66 92 ALA A N 1
ATOM 713 C CA . ALA A 1 92 ? 9.535 3.431 -9.747 1.00 57.66 92 ALA A CA 1
ATOM 714 C C . ALA A 1 92 ? 10.707 3.610 -8.752 1.00 57.66 92 ALA A C 1
ATOM 716 O O . ALA A 1 92 ? 11.665 2.834 -8.791 1.00 57.66 92 ALA A O 1
ATOM 717 N N . GLY A 1 93 ? 10.667 4.625 -7.880 1.00 53.97 93 GLY A N 1
ATOM 718 C CA . GLY A 1 93 ? 11.624 4.783 -6.774 1.00 53.97 93 GLY A CA 1
ATOM 719 C C . GLY A 1 93 ? 13.106 4.862 -7.172 1.00 53.97 93 GLY A C 1
ATOM 720 O O . GLY A 1 93 ? 13.972 4.429 -6.416 1.00 53.97 93 GLY A O 1
ATOM 721 N N . ASN A 1 94 ? 13.435 5.386 -8.358 1.00 53.22 94 ASN A N 1
ATOM 722 C CA . ASN A 1 94 ? 14.826 5.505 -8.798 1.00 53.22 94 ASN A CA 1
ATOM 723 C C . ASN A 1 94 ? 15.456 6.829 -8.326 1.00 53.22 94 ASN A C 1
ATOM 725 O O . ASN A 1 94 ? 14.960 7.907 -8.632 1.00 53.22 94 ASN A O 1
ATOM 729 N N . SER A 1 95 ? 16.628 6.753 -7.694 1.00 46.59 95 SER A N 1
ATOM 730 C CA . SER A 1 95 ? 17.514 7.888 -7.384 1.00 46.59 95 SER A CA 1
ATOM 731 C C . SER A 1 95 ? 18.108 8.602 -8.619 1.00 46.59 95 SER A C 1
ATOM 733 O O . SER A 1 95 ? 18.671 9.688 -8.494 1.00 46.59 95 SER A O 1
ATOM 735 N N . SER A 1 96 ? 17.970 8.017 -9.812 1.00 46.81 96 SER A N 1
ATOM 736 C CA . SER A 1 96 ? 18.463 8.495 -11.117 1.00 46.81 96 SER A CA 1
ATOM 737 C C . SER A 1 96 ? 17.349 8.929 -12.082 1.00 46.81 96 SER A C 1
ATOM 739 O O . SER A 1 96 ? 17.640 9.597 -13.075 1.00 46.81 96 SER A O 1
ATOM 741 N N . LEU A 1 97 ? 16.083 8.576 -11.820 1.00 47.28 97 LEU A N 1
ATOM 742 C CA . LEU A 1 97 ? 14.951 9.238 -12.462 1.00 47.28 97 LEU A CA 1
ATOM 743 C C . LEU A 1 97 ? 14.743 10.504 -11.655 1.00 47.28 97 LEU A C 1
ATOM 745 O O . LEU A 1 97 ? 14.525 10.455 -10.450 1.00 47.28 97 LEU A O 1
ATOM 749 N N . PHE A 1 98 ? 14.927 11.642 -12.313 1.00 40.31 98 PHE A N 1
ATOM 750 C CA . PHE A 1 98 ? 14.822 12.941 -11.680 1.00 40.31 98 PHE A CA 1
ATOM 751 C C . PHE A 1 98 ? 13.607 12.988 -10.746 1.00 40.31 98 PHE A C 1
ATOM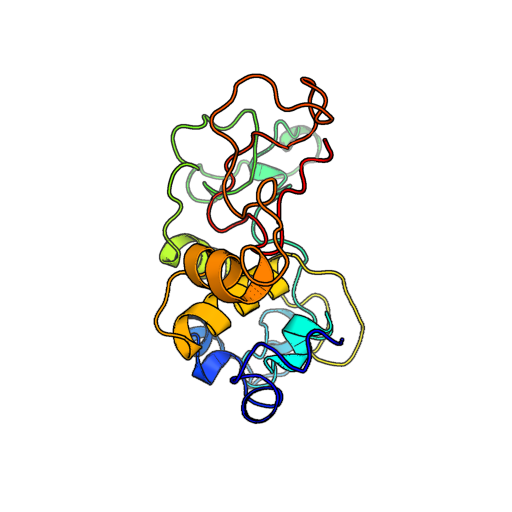 753 O O . PHE A 1 98 ? 12.477 12.727 -11.157 1.00 40.31 98 PHE A O 1
ATOM 760 N N . VAL A 1 99 ? 13.877 13.414 -9.510 1.00 41.81 99 VAL A N 1
ATOM 761 C CA . VAL A 1 99 ? 12.966 13.809 -8.416 1.00 41.81 99 VAL A CA 1
ATOM 762 C C . VAL A 1 99 ? 11.837 14.768 -8.873 1.00 41.81 99 VAL A C 1
ATOM 764 O O . VAL A 1 99 ? 11.001 15.205 -8.096 1.00 41.81 99 VAL A O 1
ATOM 767 N N . THR A 1 100 ? 11.780 15.118 -10.156 1.00 38.56 100 THR A N 1
ATOM 768 C CA . THR A 1 100 ? 10.816 16.023 -10.764 1.00 38.56 100 THR A CA 1
ATOM 769 C C . THR A 1 100 ? 9.479 15.373 -11.125 1.00 38.56 100 THR A C 1
ATOM 771 O O . THR A 1 100 ? 8.531 16.129 -11.310 1.00 38.56 100 THR A O 1
ATOM 774 N N . ARG A 1 101 ? 9.364 14.034 -11.213 1.00 44.06 101 ARG A N 1
ATOM 775 C CA . ARG A 1 101 ? 8.071 13.357 -11.496 1.00 44.06 101 ARG A CA 1
ATOM 776 C C . ARG A 1 101 ? 7.496 12.499 -10.368 1.00 44.06 101 ARG A C 1
ATOM 778 O O . ARG A 1 101 ? 6.288 12.330 -10.326 1.00 44.06 101 ARG A O 1
ATOM 785 N N . ALA A 1 102 ? 8.320 12.008 -9.441 1.00 43.12 102 ALA A N 1
ATOM 786 C CA . ALA A 1 102 ? 7.841 11.227 -8.293 1.00 43.12 102 ALA A CA 1
ATOM 787 C C . ALA A 1 102 ? 7.162 12.094 -7.210 1.00 43.12 102 ALA A C 1
ATOM 789 O O . ALA A 1 102 ? 6.382 11.589 -6.404 1.00 43.12 102 ALA A O 1
ATOM 790 N N . HIS A 1 103 ? 7.416 13.410 -7.204 1.00 44.72 103 HIS A N 1
ATOM 791 C CA . HIS A 1 103 ? 6.686 14.353 -6.359 1.00 44.72 103 HIS A CA 1
ATOM 792 C C . HIS A 1 103 ? 5.231 14.455 -6.837 1.00 44.72 103 HIS A C 1
ATOM 794 O O . HIS A 1 103 ? 4.961 15.059 -7.873 1.00 44.72 103 HIS A O 1
ATOM 800 N N . ASN A 1 104 ? 4.303 13.927 -6.037 1.00 51.03 104 ASN A N 1
ATOM 801 C CA . ASN A 1 104 ? 2.861 13.882 -6.303 1.00 51.03 104 ASN A CA 1
ATOM 802 C C . ASN A 1 104 ? 2.438 12.917 -7.417 1.00 51.03 104 ASN A C 1
ATOM 804 O O . ASN A 1 104 ? 1.673 13.318 -8.294 1.00 51.03 104 ASN A O 1
ATOM 808 N N . ILE A 1 105 ? 2.859 11.650 -7.358 1.00 59.53 105 ILE A N 1
ATOM 809 C CA . ILE A 1 105 ? 2.174 10.597 -8.126 1.00 59.53 105 ILE A CA 1
ATOM 810 C C . ILE A 1 105 ? 0.704 10.608 -7.695 1.00 59.53 105 ILE A C 1
ATOM 812 O O . ILE A 1 105 ? 0.413 10.341 -6.524 1.00 59.53 105 ILE A O 1
ATOM 816 N N . PRO A 1 106 ? -0.242 10.957 -8.581 1.00 70.12 106 PRO A N 1
ATOM 817 C CA . PRO A 1 106 ? -1.642 10.937 -8.221 1.00 70.12 106 PRO A CA 1
ATOM 818 C C . PRO A 1 106 ? -2.053 9.484 -7.995 1.00 70.12 106 PRO A C 1
ATOM 820 O O . PRO A 1 106 ? -1.741 8.622 -8.811 1.00 70.12 106 PRO A O 1
ATOM 823 N N . ARG A 1 107 ? -2.845 9.225 -6.955 1.00 81.31 107 ARG A N 1
ATOM 824 C CA . ARG A 1 107 ? -3.523 7.942 -6.698 1.00 81.31 107 ARG A CA 1
ATOM 825 C C . ARG A 1 107 ? -4.029 7.235 -7.963 1.00 81.31 107 ARG A C 1
ATOM 827 O O . ARG A 1 107 ? -3.952 6.017 -8.059 1.00 81.31 107 ARG A O 1
ATOM 834 N N . ALA A 1 108 ? -4.526 7.994 -8.941 1.00 81.38 108 ALA A N 1
ATOM 835 C CA . ALA A 1 108 ? -4.969 7.470 -10.231 1.00 81.38 108 ALA A CA 1
ATOM 836 C C . ALA A 1 108 ? -3.862 6.740 -11.015 1.00 81.38 108 ALA A C 1
ATOM 838 O O . ALA A 1 108 ? -4.109 5.647 -11.508 1.00 81.38 108 ALA A O 1
ATOM 839 N N . GLU A 1 109 ? -2.659 7.308 -11.091 1.00 77.38 109 GLU A N 1
ATOM 840 C CA . GLU A 1 109 ? -1.513 6.724 -11.798 1.00 77.38 109 GLU A CA 1
ATOM 841 C C . GLU A 1 109 ? -1.002 5.465 -11.086 1.00 77.38 109 GLU A C 1
ATOM 843 O O . GLU A 1 109 ? -0.745 4.446 -11.726 1.00 77.38 109 GLU A O 1
ATOM 848 N N . TYR A 1 110 ? -0.943 5.500 -9.747 1.00 82.56 110 TYR A N 1
ATOM 849 C CA . TYR A 1 110 ? -0.625 4.316 -8.947 1.00 82.56 110 TYR A CA 1
ATOM 850 C C . TYR A 1 110 ? -1.578 3.162 -9.276 1.00 82.56 110 TYR A C 1
ATOM 852 O O . TYR A 1 110 ? -1.132 2.063 -9.598 1.00 82.56 110 TYR A O 1
ATOM 860 N N . PHE A 1 111 ? -2.893 3.409 -9.248 1.00 86.56 111 PHE A N 1
ATOM 861 C CA . PHE A 1 111 ? -3.878 2.375 -9.563 1.00 86.56 111 PHE A CA 1
ATOM 862 C C . PHE A 1 111 ? -3.841 1.946 -11.033 1.00 86.56 111 PHE A C 1
ATOM 864 O O . PHE A 1 111 ? -3.981 0.753 -11.281 1.00 86.56 111 PHE A O 1
ATOM 871 N N . GLU A 1 112 ? -3.631 2.859 -11.988 1.00 83.81 112 GLU A N 1
ATOM 872 C CA . GLU A 1 112 ? -3.556 2.539 -13.423 1.00 83.81 112 GLU A CA 1
ATOM 873 C C . GLU A 1 112 ? -2.500 1.473 -13.710 1.00 83.81 112 GLU A C 1
ATOM 875 O O . GLU A 1 112 ? -2.753 0.531 -14.461 1.00 83.81 112 GLU A O 1
ATOM 880 N N . GLY A 1 113 ? -1.339 1.591 -13.076 1.00 82.06 113 GLY A N 1
ATOM 881 C CA . GLY A 1 113 ? -0.272 0.620 -13.216 1.00 82.06 113 GLY A CA 1
ATOM 882 C C . GLY A 1 113 ? -0.409 -0.597 -12.303 1.00 82.06 113 GLY A C 1
ATOM 883 O O . GLY A 1 113 ? -0.221 -1.736 -12.734 1.00 82.06 113 GLY A O 1
ATOM 884 N N . PHE A 1 114 ? -0.777 -0.388 -11.038 1.00 86.75 114 PHE A N 1
ATOM 885 C CA . PHE A 1 114 ? -0.824 -1.459 -10.047 1.00 86.75 114 PHE A CA 1
ATOM 886 C C . PHE A 1 114 ? -1.848 -2.547 -10.389 1.00 86.75 114 PHE A C 1
ATOM 888 O O . PHE A 1 114 ? -1.565 -3.730 -10.198 1.00 86.75 114 PHE A O 1
ATOM 895 N N . ILE A 1 115 ? -3.009 -2.185 -10.950 1.00 88.38 115 ILE A N 1
ATOM 896 C CA . ILE A 1 115 ? -4.044 -3.164 -11.327 1.00 88.38 115 ILE A CA 1
ATOM 897 C C . ILE A 1 115 ? -3.640 -4.072 -12.495 1.00 88.38 115 ILE A C 1
ATOM 899 O O . ILE A 1 115 ? -4.306 -5.079 -12.720 1.00 88.38 115 ILE A O 1
ATOM 903 N N . GLN A 1 116 ? -2.581 -3.725 -13.231 1.00 84.62 116 GLN A N 1
ATOM 904 C CA . GLN A 1 116 ? -2.033 -4.549 -14.311 1.00 84.62 116 GLN A CA 1
ATOM 905 C C . GLN A 1 116 ? -1.091 -5.636 -13.779 1.00 84.62 116 GLN A C 1
ATOM 907 O O . GLN A 1 116 ? -0.658 -6.506 -14.532 1.00 84.62 116 GLN A O 1
ATOM 912 N N . ARG A 1 117 ? -0.741 -5.600 -12.486 1.00 86.81 117 ARG A N 1
ATOM 913 C CA . ARG A 1 117 ? 0.125 -6.612 -11.888 1.00 86.81 117 ARG A CA 1
A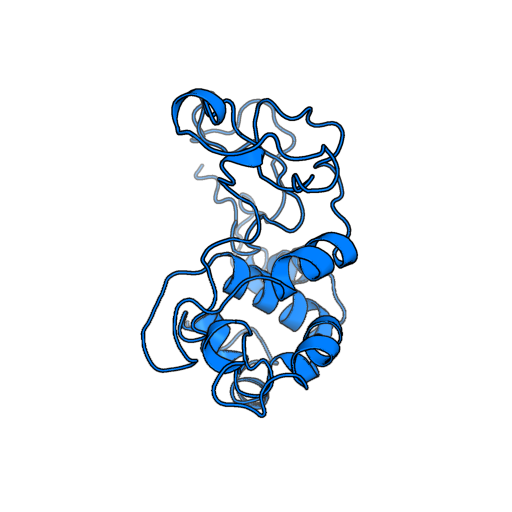TOM 914 C C . ARG A 1 117 ? -0.615 -7.925 -11.694 1.00 86.81 117 ARG A C 1
ATOM 916 O O . ARG A 1 117 ? -1.721 -7.976 -11.159 1.00 86.81 117 ARG A O 1
ATOM 923 N N . HIS A 1 118 ? 0.086 -8.995 -12.031 1.00 90.31 118 HIS A N 1
ATOM 924 C CA . HIS A 1 118 ? -0.375 -10.347 -11.780 1.00 90.31 118 HIS A CA 1
ATOM 925 C C . HIS A 1 118 ? -0.330 -10.649 -10.269 1.00 90.31 118 HIS A C 1
ATOM 927 O O . HIS A 1 118 ? 0.563 -10.149 -9.564 1.00 90.31 118 HIS A O 1
ATOM 933 N N . PRO A 1 119 ? -1.253 -11.477 -9.750 1.00 90.94 119 PRO A N 1
ATOM 934 C CA . PRO A 1 119 ? -1.132 -12.031 -8.407 1.00 90.94 119 PRO A CA 1
ATOM 935 C C . PRO A 1 119 ? 0.151 -12.864 -8.289 1.00 90.94 119 PRO A C 1
ATOM 937 O O . PRO A 1 119 ? 0.554 -13.553 -9.224 1.00 90.94 119 PRO A O 1
ATOM 940 N N . VAL A 1 120 ? 0.787 -12.837 -7.117 1.00 93.44 120 VAL A N 1
ATOM 941 C CA . VAL A 1 120 ? 1.882 -13.772 -6.802 1.00 93.44 120 VAL A CA 1
ATOM 942 C C . VAL A 1 120 ? 1.306 -15.103 -6.326 1.00 93.44 120 VAL A C 1
ATOM 944 O O . VAL A 1 120 ? 1.811 -16.168 -6.671 1.00 93.44 120 VAL A O 1
ATOM 947 N N . PHE A 1 121 ? 0.224 -15.030 -5.552 1.00 92.75 121 PHE A N 1
ATOM 948 C CA . PHE A 1 121 ? -0.541 -16.165 -5.057 1.00 92.75 121 PHE A CA 1
ATOM 949 C C . PHE A 1 121 ? -2.034 -15.844 -5.092 1.00 92.75 121 PHE A C 1
ATOM 951 O O . PHE A 1 121 ? -2.430 -14.679 -5.148 1.00 92.75 121 PHE A O 1
ATOM 958 N N . SER A 1 122 ? -2.874 -16.872 -5.010 1.00 90.56 122 SER A N 1
ATOM 959 C CA . SER A 1 122 ? -4.298 -16.664 -4.765 1.00 90.56 122 SER A CA 1
ATOM 960 C C . SER A 1 122 ? -4.520 -16.082 -3.360 1.00 90.56 122 SER A C 1
ATOM 962 O O . SER A 1 122 ? -3.765 -16.408 -2.434 1.00 90.56 122 SER A O 1
ATOM 964 N N . PRO A 1 123 ? -5.558 -15.251 -3.156 1.00 90.69 123 PRO A N 1
ATOM 965 C CA . PRO A 1 123 ? -5.919 -14.787 -1.822 1.00 90.69 123 PRO A CA 1
ATOM 966 C C . PRO A 1 123 ? -6.068 -15.961 -0.842 1.00 90.69 123 PRO A C 1
ATOM 968 O O . PRO A 1 123 ? -6.599 -17.015 -1.187 1.00 90.69 123 PRO A O 1
ATOM 971 N N . TYR A 1 124 ? -5.571 -15.781 0.380 1.00 93.25 124 TYR A N 1
ATOM 972 C CA . TYR A 1 124 ? -5.578 -16.745 1.488 1.00 93.25 124 TYR A CA 1
ATOM 973 C C . TYR A 1 124 ? -4.768 -18.034 1.294 1.00 93.25 124 TYR A C 1
ATOM 975 O O . TYR A 1 124 ? -4.741 -18.858 2.209 1.00 93.25 124 TYR A O 1
ATOM 983 N N . SER A 1 125 ? -4.067 -18.224 0.171 1.00 93.56 125 SER A N 1
ATOM 984 C CA . SER A 1 125 ? -3.299 -19.456 -0.044 1.00 93.56 125 SER A CA 1
ATOM 985 C C . SER A 1 125 ? -1.915 -19.424 0.603 1.00 93.56 125 SER A C 1
ATOM 987 O O . SER A 1 125 ? -1.418 -20.450 1.067 1.00 93.56 125 SER A O 1
ATOM 989 N N . THR A 1 126 ? -1.235 -18.274 0.599 1.00 93.50 126 THR A N 1
ATOM 990 C CA . THR A 1 126 ? 0.154 -18.159 1.070 1.00 93.50 126 THR A CA 1
ATOM 991 C C . THR A 1 126 ? 0.431 -16.752 1.598 1.00 93.50 126 THR A C 1
ATOM 993 O O . THR A 1 126 ? 0.123 -15.781 0.905 1.00 93.50 126 THR A O 1
ATOM 996 N N . PRO A 1 127 ? 1.016 -16.607 2.802 1.00 93.75 127 PRO A N 1
ATOM 997 C CA . PRO A 1 127 ? 1.424 -15.303 3.304 1.00 93.75 127 PRO A CA 1
ATOM 998 C C . PRO A 1 127 ? 2.610 -14.762 2.501 1.00 93.75 127 PRO A C 1
ATOM 1000 O O . PRO A 1 127 ? 3.631 -15.435 2.357 1.00 93.75 127 PRO A O 1
ATOM 1003 N N . ILE A 1 128 ? 2.490 -13.527 2.017 1.00 93.44 128 ILE A N 1
ATOM 1004 C CA . ILE A 1 128 ? 3.556 -12.819 1.308 1.00 93.44 128 ILE A CA 1
ATOM 1005 C C . ILE A 1 128 ? 3.590 -11.351 1.722 1.00 93.44 128 ILE A C 1
ATOM 1007 O O . ILE A 1 128 ? 2.606 -10.623 1.603 1.00 93.44 128 ILE A O 1
ATOM 1011 N N . TYR A 1 129 ? 4.749 -10.905 2.204 1.00 93.06 129 TYR A N 1
ATOM 1012 C CA . TYR A 1 129 ? 4.933 -9.515 2.602 1.00 93.06 129 TYR A CA 1
ATOM 1013 C C . TYR A 1 129 ? 4.637 -8.565 1.435 1.00 93.06 129 TYR A C 1
ATOM 1015 O O . TYR A 1 129 ? 5.194 -8.706 0.345 1.00 93.06 129 TYR A O 1
ATOM 1023 N N . SER A 1 130 ? 3.784 -7.574 1.690 1.00 92.69 130 SER A N 1
ATOM 1024 C CA . SER A 1 130 ? 3.353 -6.606 0.688 1.00 92.69 130 SER A CA 1
ATOM 1025 C C . SER A 1 130 ? 3.202 -5.209 1.276 1.00 92.69 130 SER A C 1
ATOM 1027 O O . SER A 1 130 ? 2.366 -4.977 2.150 1.00 92.69 130 SER A O 1
ATOM 1029 N N . ASN A 1 131 ? 4.019 -4.287 0.767 1.00 89.81 131 ASN A N 1
ATOM 1030 C CA . ASN A 1 131 ? 3.923 -2.854 1.023 1.00 89.81 131 ASN A CA 1
ATOM 1031 C C . ASN A 1 131 ? 2.656 -2.286 0.379 1.00 89.81 131 ASN A C 1
ATOM 1033 O O . ASN A 1 131 ? 1.906 -1.555 1.026 1.00 89.81 131 ASN A O 1
ATOM 1037 N N . ALA A 1 132 ? 2.368 -2.704 -0.858 1.00 90.75 132 ALA A N 1
ATOM 1038 C CA . ALA A 1 132 ? 1.159 -2.331 -1.581 1.00 90.75 132 ALA A CA 1
ATOM 1039 C C . ALA A 1 132 ? -0.113 -2.695 -0.798 1.00 90.75 132 ALA A C 1
ATOM 1041 O O . ALA A 1 132 ? -1.045 -1.898 -0.736 1.00 90.75 132 ALA A O 1
ATOM 1042 N N . ALA A 1 133 ? -0.141 -3.843 -0.108 1.00 94.06 133 ALA A N 1
ATOM 1043 C CA . ALA A 1 133 ? -1.273 -4.212 0.743 1.00 94.06 133 ALA A CA 1
ATOM 1044 C C . ALA A 1 133 ? -1.540 -3.182 1.852 1.00 94.06 133 ALA A C 1
ATOM 1046 O O . ALA A 1 133 ? -2.694 -2.843 2.119 1.00 94.06 133 ALA A O 1
ATOM 1047 N N . TYR A 1 134 ? -0.483 -2.642 2.459 1.00 92.06 134 TYR A N 1
ATOM 1048 C CA . TYR A 1 134 ? -0.597 -1.603 3.479 1.00 92.06 134 TYR A CA 1
ATOM 1049 C C . TYR A 1 134 ? -0.946 -0.232 2.895 1.00 92.06 134 TYR A C 1
ATOM 1051 O O . TYR A 1 134 ? -1.703 0.496 3.533 1.00 92.06 134 TYR A O 1
ATOM 1059 N N . ARG A 1 135 ? -0.488 0.100 1.680 1.00 90.38 135 ARG A N 1
ATOM 1060 C CA . ARG A 1 135 ? -0.952 1.300 0.960 1.00 90.38 135 ARG A CA 1
ATOM 1061 C C . ARG A 1 135 ? -2.456 1.239 0.686 1.00 90.38 135 ARG A C 1
ATOM 1063 O O . ARG A 1 135 ? -3.194 2.174 0.989 1.00 90.38 135 ARG A O 1
ATOM 1070 N N . LEU A 1 136 ? -2.945 0.103 0.181 1.00 93.38 136 LEU A N 1
ATOM 1071 C CA . LEU A 1 136 ? -4.381 -0.112 -0.015 1.00 93.38 136 LEU A CA 1
ATOM 1072 C C . LEU A 1 136 ? -5.152 -0.006 1.306 1.00 93.38 136 LEU A C 1
ATOM 1074 O O . LEU A 1 136 ? -6.223 0.600 1.344 1.00 93.38 136 LEU A O 1
ATOM 1078 N N . LEU A 1 137 ? -4.606 -0.553 2.397 1.00 92.88 137 LEU A N 1
ATOM 1079 C CA . LEU A 1 137 ? -5.202 -0.429 3.725 1.00 92.88 137 LEU A CA 1
ATOM 1080 C C . LEU A 1 137 ? -5.265 1.033 4.194 1.00 92.88 137 LEU A C 1
ATOM 1082 O O . LEU A 1 137 ? -6.285 1.440 4.747 1.00 92.88 137 LEU A O 1
ATOM 1086 N N . GLY A 1 138 ? -4.230 1.836 3.939 1.00 90.25 138 GLY A N 1
ATOM 1087 C CA . GLY A 1 138 ? -4.242 3.271 4.216 1.00 90.25 138 GLY A CA 1
ATOM 1088 C C . GLY A 1 138 ? -5.384 3.979 3.491 1.00 90.25 138 GLY A C 1
ATOM 1089 O O . GLY A 1 138 ? -6.195 4.639 4.142 1.00 90.25 138 GLY A O 1
ATOM 1090 N N . TYR A 1 139 ? -5.563 3.734 2.188 1.00 92.00 139 TYR A N 1
ATOM 1091 C CA . TYR A 1 139 ? -6.708 4.275 1.447 1.00 92.00 139 TYR A CA 1
ATOM 1092 C C . TYR A 1 139 ? -8.061 3.804 1.991 1.00 92.00 139 TYR A C 1
ATOM 1094 O O . TYR A 1 139 ? -9.020 4.576 2.008 1.00 92.00 139 TYR A O 1
ATOM 1102 N N . VAL A 1 140 ? -8.177 2.547 2.430 1.00 93.31 140 VAL A N 1
ATOM 1103 C CA . VAL A 1 140 ? -9.403 2.043 3.071 1.00 93.31 140 VAL A CA 1
ATOM 1104 C C . VAL A 1 140 ? -9.699 2.836 4.345 1.00 93.31 140 VAL A C 1
ATOM 1106 O O . VAL A 1 140 ? -10.834 3.272 4.544 1.00 93.31 140 VAL A O 1
ATOM 1109 N N . LEU A 1 141 ? -8.690 3.073 5.185 1.00 91.38 141 LEU A N 1
ATOM 1110 C CA . LEU A 1 141 ? -8.831 3.843 6.421 1.00 91.38 141 LEU A CA 1
ATOM 1111 C C . LEU A 1 141 ? -9.223 5.302 6.155 1.00 91.38 141 LEU A C 1
ATOM 1113 O O . LEU A 1 141 ? -10.065 5.850 6.872 1.00 91.38 141 LEU A O 1
ATOM 1117 N N . GLU A 1 142 ? -8.683 5.924 5.107 1.00 90.12 142 GLU A N 1
ATOM 1118 C CA . GLU A 1 142 ? -9.105 7.263 4.677 1.00 90.12 142 GLU A CA 1
ATOM 1119 C C . GLU A 1 142 ? -10.581 7.288 4.281 1.00 90.12 142 GLU A C 1
ATOM 1121 O O . GLU A 1 142 ? -11.331 8.177 4.685 1.00 90.12 142 GLU A O 1
ATOM 1126 N N . ARG A 1 143 ? -11.031 6.275 3.532 1.00 91.69 143 ARG A N 1
ATOM 1127 C CA . ARG A 1 143 ? -12.430 6.164 3.098 1.00 91.69 143 ARG A CA 1
ATOM 1128 C C . ARG A 1 143 ? -13.388 5.912 4.255 1.00 91.69 143 ARG A C 1
ATOM 1130 O O . ARG A 1 143 ? -14.471 6.488 4.250 1.00 91.69 143 ARG A O 1
ATOM 1137 N N . LEU A 1 144 ? -13.002 5.086 5.226 1.00 90.69 144 LEU A N 1
ATOM 1138 C CA . LEU A 1 144 ? -13.810 4.802 6.416 1.00 90.69 144 LEU A CA 1
ATOM 1139 C C . LEU A 1 144 ? -13.900 6.011 7.352 1.00 90.69 144 LEU A C 1
ATOM 1141 O O . LEU A 1 144 ? -14.964 6.299 7.891 1.00 90.69 144 LEU A O 1
ATOM 1145 N N . SER A 1 145 ? -12.792 6.730 7.535 1.00 88.56 145 SER A N 1
ATOM 1146 C CA . SER A 1 145 ? -12.726 7.862 8.465 1.00 88.56 145 SER A CA 1
ATOM 1147 C C . SER A 1 145 ? -13.168 9.198 7.862 1.00 88.56 145 SER A C 1
ATOM 1149 O O . SER A 1 145 ? -13.458 10.132 8.610 1.00 88.56 145 SER A O 1
ATOM 1151 N N . GLY A 1 146 ? -13.177 9.318 6.530 1.00 90.38 146 GLY A N 1
ATOM 1152 C CA . GLY A 1 146 ? -13.376 10.586 5.826 1.00 90.38 146 GLY A CA 1
ATOM 1153 C C . GLY A 1 146 ? -12.238 11.591 6.040 1.00 90.38 146 GLY A C 1
ATOM 1154 O O . GLY A 1 146 ? -12.421 12.779 5.779 1.00 90.38 146 GLY A O 1
ATOM 1155 N N . LYS A 1 147 ? -11.085 11.141 6.551 1.00 89.25 147 LYS A N 1
ATOM 1156 C CA . LYS A 1 147 ? -9.920 11.973 6.869 1.00 89.25 147 LYS A CA 1
ATOM 1157 C C . LYS A 1 147 ? -8.684 11.481 6.117 1.00 89.25 147 LYS A C 1
ATOM 1159 O O . LYS A 1 147 ? -8.580 10.282 5.871 1.00 89.25 147 LYS A O 1
ATOM 1164 N N . PRO A 1 148 ? -7.723 12.368 5.813 1.00 89.00 148 PRO A N 1
ATOM 1165 C CA . PRO A 1 148 ? -6.420 11.954 5.310 1.00 89.00 148 PRO A CA 1
ATOM 1166 C C . PRO A 1 148 ? -5.716 10.992 6.274 1.00 89.00 148 PRO A C 1
ATOM 1168 O O . PRO A 1 148 ? -5.807 11.143 7.496 1.00 89.00 148 PRO A O 1
ATOM 1171 N N . TYR A 1 149 ? -4.953 10.044 5.733 1.00 86.06 149 TYR A N 1
ATOM 1172 C CA . TYR A 1 149 ? -4.297 8.992 6.510 1.00 86.06 149 TYR A CA 1
ATOM 1173 C C . TYR A 1 149 ? -3.355 9.575 7.570 1.00 86.06 149 TYR A C 1
ATOM 1175 O O . TYR A 1 149 ? -3.352 9.143 8.723 1.00 86.06 149 TYR A O 1
ATOM 1183 N N . HIS A 1 150 ? -2.600 10.617 7.206 1.00 86.25 150 HIS A N 1
ATOM 1184 C CA . HIS A 1 150 ? -1.682 11.278 8.130 1.00 86.25 150 HIS A CA 1
ATOM 1185 C C . HIS A 1 150 ? -2.396 11.875 9.347 1.00 86.25 150 HIS A C 1
ATOM 1187 O O . HIS A 1 150 ? -1.931 11.679 10.466 1.00 86.25 150 HIS A O 1
ATOM 1193 N N . ASP A 1 151 ? -3.545 12.526 9.149 1.00 89.25 151 ASP A N 1
ATOM 1194 C CA . ASP A 1 151 ? -4.342 13.087 10.243 1.00 89.25 151 ASP A CA 1
ATOM 1195 C C . ASP A 1 151 ? -4.927 11.983 11.125 1.00 89.25 151 ASP A C 1
ATOM 1197 O O . ASP A 1 151 ? -5.019 12.123 12.350 1.00 89.25 151 ASP A O 1
ATOM 1201 N N . LEU A 1 152 ? -5.320 10.864 10.512 1.00 88.81 152 LEU A N 1
ATOM 1202 C CA . LEU A 1 152 ? -5.857 9.714 11.223 1.00 88.81 152 LEU A CA 1
ATOM 1203 C C . LEU A 1 152 ? -4.807 9.098 12.157 1.00 88.81 152 LEU A C 1
ATOM 1205 O O . LEU A 1 152 ? -5.094 8.915 13.341 1.00 88.81 152 LEU A O 1
ATOM 1209 N N . ILE A 1 153 ? -3.601 8.822 11.654 1.00 87.94 153 ILE A N 1
ATOM 1210 C CA . ILE A 1 153 ? -2.493 8.279 12.454 1.00 87.94 153 ILE A CA 1
ATOM 1211 C C . ILE A 1 153 ? -2.062 9.265 13.541 1.00 87.94 153 ILE A C 1
ATOM 1213 O O . ILE A 1 153 ? -1.932 8.871 14.703 1.00 87.94 153 ILE A O 1
ATOM 1217 N N . GLU A 1 154 ? -1.920 10.544 13.194 1.00 88.69 154 GLU A N 1
ATOM 1218 C CA . GLU A 1 154 ? -1.545 11.609 14.127 1.00 88.69 154 GLU A CA 1
ATOM 1219 C C . GLU A 1 154 ? -2.493 11.662 15.330 1.00 88.69 154 GLU A C 1
ATOM 1221 O O . GLU A 1 154 ? -2.079 11.618 16.489 1.00 88.69 154 GLU A O 1
ATOM 1226 N N . THR A 1 155 ? -3.798 11.713 15.067 1.00 89.19 155 THR A N 1
ATOM 1227 C CA . THR A 1 155 ? -4.805 11.900 16.120 1.00 89.19 155 THR A CA 1
ATOM 1228 C C . THR A 1 155 ? -5.122 10.616 16.885 1.00 89.19 155 THR A C 1
ATOM 1230 O O . THR A 1 155 ? -5.309 10.649 18.105 1.00 89.19 155 THR A O 1
ATOM 1233 N N . SER A 1 156 ? -5.170 9.479 16.190 1.00 85.38 156 SER A N 1
ATOM 1234 C CA . SER A 1 156 ? -5.671 8.216 16.752 1.00 85.38 156 SER A CA 1
ATOM 1235 C C . SER A 1 156 ? -4.571 7.372 17.395 1.00 85.38 156 SER A C 1
ATOM 1237 O O . SER A 1 156 ? -4.857 6.564 18.282 1.00 85.38 156 SER A O 1
ATOM 1239 N N . VAL A 1 157 ? -3.316 7.563 16.970 1.00 88.00 157 VAL A N 1
ATOM 1240 C CA . VAL A 1 157 ? -2.160 6.793 17.449 1.00 88.00 157 VAL A CA 1
ATOM 1241 C C . VAL A 1 157 ? -1.128 7.706 18.097 1.00 88.00 157 VAL A C 1
ATOM 1243 O O . VAL A 1 157 ? -0.884 7.560 19.291 1.00 88.00 157 VAL A O 1
ATOM 1246 N N . LEU A 1 158 ? -0.550 8.654 17.353 1.00 89.75 158 LEU A N 1
ATOM 1247 C CA . LEU A 1 158 ? 0.662 9.360 17.790 1.00 89.75 158 LEU A CA 1
ATOM 1248 C C . LEU A 1 158 ? 0.406 10.267 18.997 1.00 89.75 158 LEU A C 1
ATOM 1250 O O . LEU A 1 158 ? 0.962 10.029 20.067 1.00 89.75 158 LEU A O 1
ATOM 1254 N N . ARG A 1 159 ? -0.524 11.222 18.888 1.00 89.25 159 ARG A N 1
ATOM 1255 C CA . ARG A 1 159 ? -0.909 12.105 20.008 1.00 89.25 159 ARG A CA 1
ATOM 1256 C C . ARG A 1 159 ? -1.516 11.341 21.178 1.00 89.25 159 ARG A C 1
ATOM 1258 O O . ARG A 1 159 ? -1.319 11.685 22.335 1.00 89.25 159 ARG A O 1
ATOM 1265 N N . SER A 1 160 ? -2.257 10.285 20.864 1.00 88.56 160 SER A N 1
ATOM 1266 C CA . SER A 1 160 ? -2.887 9.389 21.834 1.00 88.56 160 SER A CA 1
ATOM 1267 C C . SER A 1 160 ? -1.888 8.626 22.715 1.00 88.56 160 SER A C 1
ATOM 1269 O O . SER A 1 160 ? -2.276 8.125 23.773 1.00 88.56 160 SER A O 1
ATOM 1271 N N . LEU A 1 161 ? -0.642 8.498 22.254 1.00 89.69 161 LEU A N 1
ATOM 1272 C CA . LEU A 1 161 ? 0.461 7.800 22.913 1.00 89.69 161 LEU A CA 1
ATOM 1273 C C . LEU A 1 161 ? 1.629 8.742 23.252 1.00 89.69 161 LEU A C 1
ATOM 1275 O O . LEU A 1 161 ? 2.693 8.256 23.620 1.00 89.69 161 LEU A O 1
ATOM 1279 N N . ASP A 1 162 ? 1.430 10.059 23.127 1.00 90.31 162 ASP A N 1
ATOM 1280 C CA . ASP A 1 162 ? 2.449 11.095 23.357 1.00 90.31 162 ASP A CA 1
ATOM 1281 C C . ASP A 1 162 ? 3.729 10.919 22.506 1.00 90.31 162 ASP A C 1
ATOM 1283 O O . ASP A 1 162 ? 4.846 11.231 22.915 1.00 90.31 162 ASP A O 1
ATOM 1287 N N . LEU A 1 163 ? 3.575 10.403 21.281 1.00 86.88 163 LEU A N 1
ATOM 1288 C CA . LEU A 1 163 ? 4.672 10.156 20.340 1.00 86.88 163 LEU A CA 1
ATOM 1289 C C . LEU A 1 163 ? 5.015 11.415 19.525 1.00 86.88 163 LEU A C 1
ATOM 1291 O O . LEU A 1 163 ? 4.892 11.429 18.302 1.00 86.88 163 LEU A O 1
ATOM 1295 N N . ASN A 1 164 ? 5.482 12.469 20.195 1.00 84.19 164 ASN A N 1
ATOM 1296 C CA . ASN A 1 164 ? 5.734 13.796 19.598 1.00 84.19 164 ASN A CA 1
ATOM 1297 C C . ASN A 1 164 ? 6.897 13.846 18.587 1.00 84.19 164 ASN A C 1
ATOM 1299 O O . ASN A 1 164 ? 7.095 14.842 17.891 1.00 84.19 164 ASN A O 1
ATOM 1303 N N . HIS A 1 165 ? 7.676 12.771 18.512 1.00 81.00 165 HIS A N 1
ATOM 1304 C CA . HIS A 1 165 ? 8.818 12.617 17.613 1.00 81.00 165 HIS A CA 1
ATOM 1305 C C . HIS A 1 165 ? 8.571 11.553 16.542 1.00 81.00 165 HIS A C 1
ATOM 1307 O O . HIS A 1 165 ? 9.506 11.053 15.920 1.00 81.00 165 HIS A O 1
ATOM 1313 N N . SER A 1 166 ? 7.307 11.178 16.347 1.00 82.19 166 SER A N 1
ATOM 1314 C CA . SER A 1 166 ? 6.895 10.253 15.302 1.00 82.19 166 SER A CA 1
ATOM 1315 C C . SER A 1 166 ? 5.994 10.939 14.287 1.00 82.19 166 SER A C 1
ATOM 1317 O O . SER A 1 166 ? 5.338 11.925 14.604 1.00 82.19 166 SER A O 1
ATOM 1319 N N . GLY A 1 167 ? 5.961 10.438 13.057 1.00 80.69 167 GLY A N 1
ATOM 1320 C CA . GLY A 1 167 ? 5.142 11.041 12.010 1.00 80.69 167 GLY A CA 1
ATOM 1321 C C . GLY A 1 167 ? 5.055 10.187 10.758 1.00 80.69 167 GLY A C 1
ATOM 1322 O O . GLY A 1 167 ? 5.835 9.265 10.564 1.00 80.69 167 GLY A O 1
ATOM 1323 N N . THR A 1 168 ? 4.096 10.503 9.895 1.00 77.00 168 THR A N 1
ATOM 1324 C CA . THR A 1 168 ? 3.892 9.851 8.585 1.00 77.00 168 THR A CA 1
ATOM 1325 C C . THR A 1 168 ? 4.517 10.637 7.433 1.00 77.00 168 THR A C 1
ATOM 1327 O O . THR A 1 168 ? 4.494 10.202 6.288 1.00 77.00 168 THR A O 1
ATOM 1330 N N . LYS A 1 169 ? 5.062 11.821 7.726 1.00 72.50 169 LYS A N 1
ATOM 1331 C CA . LYS A 1 169 ? 5.737 12.687 6.761 1.00 72.50 169 LYS A CA 1
ATOM 1332 C C . LYS A 1 169 ? 7.216 12.762 7.092 1.00 72.50 169 LYS A C 1
ATOM 1334 O O . LYS A 1 169 ? 7.614 12.723 8.258 1.00 72.50 169 LYS A O 1
ATOM 1339 N N . ARG A 1 170 ? 8.019 12.947 6.049 1.00 69.75 170 ARG A N 1
ATOM 1340 C CA . ARG A 1 170 ? 9.446 13.226 6.176 1.00 69.75 170 ARG A CA 1
ATOM 1341 C C . ARG A 1 170 ? 9.671 14.457 7.078 1.00 69.75 170 ARG A C 1
ATOM 1343 O O . ARG A 1 170 ? 9.055 15.498 6.838 1.00 69.75 170 ARG A O 1
ATOM 1350 N N . PRO A 1 171 ? 10.589 14.389 8.059 1.00 66.94 171 PRO A N 1
ATOM 1351 C CA . PRO A 1 171 ? 11.006 15.562 8.820 1.00 66.94 171 PRO A CA 1
ATOM 1352 C C . PRO A 1 171 ? 11.643 16.624 7.913 1.00 66.94 171 PRO A C 1
ATOM 1354 O O . PRO A 1 171 ? 12.450 16.312 7.037 1.00 66.94 171 PRO A O 1
ATOM 1357 N N . THR A 1 172 ? 11.334 17.898 8.150 1.00 65.69 172 THR A N 1
ATOM 1358 C CA . THR A 1 172 ? 11.927 19.030 7.410 1.00 65.69 172 THR A CA 1
ATOM 1359 C C . THR A 1 172 ? 13.368 19.337 7.830 1.00 65.69 172 THR A C 1
ATOM 1361 O O . THR A 1 172 ? 14.074 20.070 7.138 1.00 65.69 172 THR A O 1
ATOM 1364 N N . ALA A 1 173 ? 13.832 18.776 8.950 1.00 64.31 173 ALA A N 1
ATOM 1365 C CA . ALA A 1 173 ? 15.193 18.953 9.435 1.00 64.31 173 ALA A CA 1
ATOM 1366 C C . ALA A 1 173 ? 16.207 18.176 8.573 1.00 64.31 173 ALA A C 1
ATOM 1368 O O . ALA A 1 173 ? 16.055 16.982 8.330 1.00 64.31 173 ALA A O 1
ATOM 1369 N N . ILE A 1 174 ? 17.287 18.852 8.163 1.00 55.62 174 ILE A N 1
ATOM 1370 C CA . ILE A 1 174 ? 18.373 18.284 7.335 1.00 55.62 174 ILE A CA 1
ATOM 1371 C C . ILE A 1 174 ? 19.142 17.178 8.076 1.00 55.62 174 ILE A C 1
ATOM 1373 O O . ILE A 1 174 ? 19.711 16.288 7.452 1.00 55.62 174 ILE A O 1
ATOM 1377 N N . LYS A 1 175 ? 19.168 17.230 9.411 1.00 59.78 175 LYS A N 1
ATOM 1378 C CA . LYS A 1 175 ? 19.769 16.206 10.264 1.00 59.78 175 LYS A CA 1
ATOM 1379 C C . LYS A 1 175 ? 18.733 15.735 11.256 1.00 59.78 175 LYS A C 1
ATOM 1381 O O . LYS A 1 175 ? 18.287 16.503 12.106 1.00 59.78 175 LYS A O 1
ATOM 1386 N N . VAL A 1 176 ? 18.391 14.467 11.139 1.00 62.56 176 VAL A N 1
ATOM 1387 C CA . VAL A 1 176 ? 17.500 13.798 12.064 1.00 62.56 176 VAL A CA 1
ATOM 1388 C C . VAL A 1 176 ? 18.357 12.876 12.934 1.00 62.56 176 VAL A C 1
ATOM 1390 O O . VAL A 1 176 ? 19.013 11.987 12.386 1.00 62.56 176 VAL A O 1
ATOM 1393 N N . PRO A 1 177 ? 18.431 13.096 14.261 1.00 59.94 177 PRO A N 1
ATOM 1394 C CA . PRO A 1 177 ? 19.190 12.224 15.153 1.00 59.94 177 PRO A CA 1
ATOM 1395 C C . PRO A 1 177 ? 18.764 10.761 14.975 1.00 59.94 177 PRO A C 1
ATOM 1397 O O . PRO A 1 177 ? 17.575 10.462 14.930 1.00 59.94 177 PRO A O 1
ATOM 1400 N N . GLY A 1 178 ? 19.734 9.858 14.827 1.00 61.97 178 GLY A N 1
ATOM 1401 C CA . GLY A 1 178 ? 19.478 8.424 14.647 1.00 61.97 178 GLY A CA 1
ATOM 1402 C C . GLY A 1 178 ? 19.230 7.961 13.206 1.00 61.97 178 GLY A C 1
ATOM 1403 O O . GLY A 1 178 ? 19.254 6.756 12.972 1.00 61.97 178 GLY A O 1
ATOM 1404 N N . ILE A 1 179 ? 19.075 8.866 12.231 1.00 61.41 179 ILE A N 1
ATOM 1405 C CA . ILE A 1 179 ? 18.992 8.507 10.805 1.00 61.41 179 ILE A CA 1
ATOM 1406 C C . ILE A 1 179 ? 20.346 8.786 10.135 1.00 61.41 179 ILE A C 1
ATOM 1408 O O . ILE A 1 179 ? 20.784 9.939 10.095 1.00 61.41 179 ILE A O 1
ATOM 1412 N N . PRO A 1 180 ? 21.041 7.762 9.604 1.00 56.84 180 PRO A N 1
ATOM 1413 C CA . PRO A 1 180 ? 22.284 7.968 8.873 1.00 56.84 180 PRO A CA 1
ATOM 1414 C C . PRO A 1 180 ? 22.078 8.860 7.638 1.00 56.84 180 PRO A C 1
ATOM 1416 O O . PRO A 1 180 ? 21.181 8.620 6.834 1.00 56.84 180 PRO A O 1
ATOM 1419 N N . ASN A 1 181 ? 22.964 9.844 7.437 1.00 55.03 181 ASN A N 1
ATOM 1420 C CA . ASN A 1 181 ? 22.954 10.750 6.272 1.00 55.03 181 ASN A CA 1
ATOM 1421 C C . ASN A 1 181 ? 23.324 10.068 4.930 1.00 55.03 181 ASN A C 1
ATOM 1423 O O . ASN A 1 181 ? 23.492 10.755 3.925 1.00 55.03 181 ASN A O 1
ATOM 1427 N N . CYS A 1 182 ? 23.535 8.752 4.916 1.00 53.91 182 CYS A N 1
ATOM 1428 C CA . CYS A 1 182 ? 23.900 7.962 3.738 1.00 53.91 182 CYS A CA 1
ATOM 1429 C C . CYS A 1 182 ? 22.662 7.387 3.015 1.00 53.91 182 CYS A C 1
ATOM 1431 O O . CYS A 1 182 ? 21.536 7.778 3.321 1.00 53.91 182 CYS A O 1
ATOM 1433 N N . ASP A 1 183 ? 22.891 6.496 2.038 1.00 56.91 183 ASP A N 1
ATOM 1434 C CA . ASP A 1 183 ? 21.915 5.870 1.123 1.00 56.91 183 ASP A CA 1
ATOM 1435 C C . ASP A 1 183 ? 20.937 4.923 1.840 1.00 56.91 183 ASP A C 1
ATOM 1437 O O . ASP A 1 183 ? 20.896 3.713 1.642 1.00 56.91 183 ASP A O 1
ATOM 1441 N N . SER A 1 184 ? 20.194 5.484 2.782 1.00 59.94 184 SER A N 1
ATOM 1442 C CA . SER A 1 184 ? 19.283 4.767 3.658 1.00 59.94 184 SER A CA 1
ATOM 1443 C C . SER A 1 184 ? 17.863 4.708 3.091 1.00 59.94 184 SER A C 1
ATOM 1445 O O . SER A 1 184 ? 16.967 4.185 3.746 1.00 59.94 184 SER A O 1
ATOM 1447 N N . GLY A 1 185 ? 17.633 5.288 1.905 1.00 60.97 185 GLY A N 1
ATOM 1448 C CA . GLY A 1 185 ? 16.307 5.433 1.292 1.00 60.97 185 GLY A CA 1
ATOM 1449 C C . GLY A 1 185 ? 15.370 6.400 2.030 1.00 60.97 185 GLY A C 1
ATOM 1450 O O . GLY A 1 185 ? 14.364 6.815 1.471 1.00 60.97 185 GLY A O 1
ATOM 1451 N N . TRP A 1 186 ? 15.725 6.839 3.244 1.00 62.31 186 TRP A N 1
ATOM 1452 C CA . TRP A 1 186 ? 14.880 7.627 4.153 1.00 62.31 186 TRP A CA 1
ATOM 1453 C C . TRP A 1 186 ? 14.334 8.934 3.589 1.00 62.31 186 TRP A C 1
ATOM 1455 O O . TRP A 1 186 ? 13.290 9.418 4.019 1.00 62.31 186 TRP A O 1
ATOM 1465 N N . PHE A 1 187 ? 15.083 9.552 2.683 1.00 65.06 187 PHE A N 1
ATOM 1466 C CA . PHE A 1 187 ? 14.743 10.851 2.116 1.00 65.06 187 PHE A CA 1
ATOM 1467 C C . PHE A 1 187 ? 14.158 10.752 0.707 1.00 65.06 187 PHE A C 1
ATOM 1469 O O . PHE A 1 187 ? 13.950 11.793 0.080 1.00 65.06 187 PHE A O 1
ATOM 1476 N N . GLN A 1 188 ? 13.923 9.535 0.210 1.00 67.06 188 GLN A N 1
ATOM 1477 C CA . GLN A 1 188 ? 13.286 9.314 -1.079 1.00 67.06 188 GLN A CA 1
ATOM 1478 C C . GLN A 1 188 ? 11.789 9.591 -0.951 1.00 67.06 188 GLN A C 1
ATOM 1480 O O . GLN A 1 188 ? 11.111 9.022 -0.098 1.00 67.06 188 GLN A O 1
ATOM 1485 N N . ASP A 1 189 ? 11.287 10.486 -1.797 1.00 66.38 189 ASP A N 1
ATOM 1486 C CA . ASP A 1 189 ? 9.853 10.648 -1.991 1.00 66.38 189 ASP A CA 1
ATOM 1487 C C . ASP A 1 189 ? 9.429 9.723 -3.129 1.00 66.38 189 ASP A C 1
ATOM 1489 O O . ASP A 1 189 ? 9.783 9.941 -4.289 1.00 66.38 189 ASP A O 1
ATOM 1493 N N . VAL A 1 190 ? 8.735 8.651 -2.764 1.00 66.81 190 VAL A N 1
ATOM 1494 C CA . VAL A 1 190 ? 8.197 7.659 -3.699 1.00 66.81 190 VAL A CA 1
ATOM 1495 C C . VAL A 1 190 ? 6.671 7.784 -3.8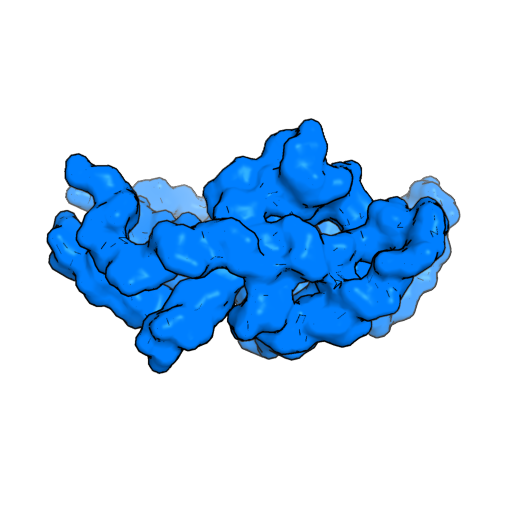30 1.00 66.81 190 VAL A C 1
ATOM 1497 O O . VAL A 1 190 ? 6.025 6.913 -4.406 1.00 66.81 190 VAL A O 1
ATOM 1500 N N . GLY A 1 191 ? 6.081 8.871 -3.313 1.00 71.50 191 GLY A N 1
ATOM 1501 C CA . GLY A 1 191 ? 4.649 9.153 -3.393 1.00 71.50 191 GLY A CA 1
ATOM 1502 C C . GLY A 1 191 ? 3.780 7.992 -2.910 1.00 71.50 191 GLY A C 1
ATOM 1503 O O . GLY A 1 191 ? 4.004 7.435 -1.837 1.00 71.50 191 GLY A O 1
ATOM 1504 N N . ASP A 1 192 ? 2.801 7.605 -3.727 1.00 75.25 192 ASP A N 1
ATOM 1505 C CA . ASP A 1 192 ? 1.838 6.545 -3.409 1.00 75.25 192 ASP A CA 1
ATOM 1506 C C . ASP A 1 192 ? 2.432 5.125 -3.446 1.00 75.25 192 ASP A C 1
ATOM 1508 O O . ASP A 1 192 ? 1.759 4.174 -3.053 1.00 75.25 192 ASP A O 1
ATOM 1512 N N . GLU A 1 193 ? 3.699 4.982 -3.845 1.00 72.75 193 GLU A N 1
ATOM 1513 C CA . GLU A 1 193 ? 4.470 3.745 -3.694 1.00 72.75 193 GLU A CA 1
ATOM 1514 C C . GLU A 1 193 ? 5.035 3.579 -2.274 1.00 72.75 193 GLU A C 1
ATOM 1516 O O . GLU A 1 193 ? 5.413 2.475 -1.873 1.00 72.75 193 GLU A O 1
ATOM 1521 N N . ALA A 1 194 ? 5.071 4.656 -1.478 1.00 69.31 194 ALA A N 1
ATOM 1522 C CA . ALA A 1 194 ? 5.431 4.559 -0.073 1.00 69.31 194 ALA A CA 1
ATOM 1523 C C . ALA A 1 194 ? 4.341 3.743 0.630 1.00 69.31 194 ALA A C 1
ATOM 1525 O O . ALA A 1 194 ? 3.173 4.140 0.613 1.00 69.31 194 ALA A O 1
ATOM 1526 N N . PRO A 1 195 ? 4.660 2.614 1.282 1.00 59.09 195 PRO A N 1
ATOM 1527 C CA . PRO A 1 195 ? 3.688 1.992 2.151 1.00 59.09 195 PRO A CA 1
ATOM 1528 C C . PRO A 1 195 ? 3.354 2.984 3.265 1.00 59.09 195 PRO A C 1
ATOM 1530 O O . PRO A 1 195 ? 4.226 3.460 3.991 1.00 59.09 195 PRO A O 1
ATOM 1533 N N . ASP A 1 196 ? 2.066 3.255 3.441 1.00 53.47 196 ASP A N 1
ATOM 1534 C CA . ASP A 1 196 ? 1.551 4.146 4.487 1.00 53.47 196 ASP A CA 1
ATOM 1535 C C . ASP A 1 196 ? 1.960 3.733 5.913 1.00 53.47 196 ASP A C 1
ATOM 1537 O O . ASP A 1 196 ? 1.784 4.475 6.879 1.00 53.47 196 ASP A O 1
ATOM 1541 N N . SER A 1 197 ? 2.519 2.535 6.078 1.00 47.53 197 SER A N 1
ATOM 1542 C CA . SER A 1 197 ? 3.111 2.041 7.318 1.00 47.53 197 SER A CA 1
ATOM 1543 C C . SER A 1 197 ? 4.499 2.608 7.633 1.00 47.53 197 SER A C 1
ATOM 1545 O O . SER A 1 197 ? 5.065 2.249 8.668 1.00 47.53 197 SER A O 1
ATOM 1547 N N . TRP A 1 198 ? 5.049 3.512 6.820 1.00 55.16 198 TRP A N 1
ATOM 1548 C CA . TRP A 1 198 ? 6.239 4.287 7.177 1.00 55.16 198 TRP A CA 1
ATOM 1549 C C . TRP A 1 198 ? 5.907 5.344 8.237 1.00 55.16 198 TRP A C 1
ATOM 1551 O O . TRP A 1 198 ? 5.818 6.540 7.972 1.00 55.16 198 TRP A O 1
ATOM 1561 N N . ILE A 1 199 ? 5.726 4.888 9.476 1.00 55.12 199 ILE A N 1
ATOM 1562 C CA . ILE A 1 199 ? 5.788 5.764 10.641 1.00 55.12 199 ILE A CA 1
ATOM 1563 C C . ILE A 1 199 ? 7.263 5.966 10.966 1.00 55.12 199 ILE A C 1
ATOM 1565 O O . ILE A 1 199 ? 7.992 5.033 11.304 1.00 55.12 199 ILE A O 1
ATOM 1569 N N . VAL A 1 200 ? 7.698 7.212 10.856 1.00 57.16 200 VAL A N 1
ATOM 1570 C CA . VAL A 1 200 ? 8.987 7.662 11.354 1.00 57.16 200 VAL A CA 1
ATOM 1571 C C . VAL A 1 200 ? 8.928 7.610 12.872 1.00 57.16 200 VAL A C 1
ATOM 1573 O O . VAL A 1 200 ? 8.021 8.198 13.446 1.00 57.16 200 VAL A O 1
ATOM 1576 N N . PHE A 1 201 ? 9.881 6.941 13.515 1.00 56.31 201 PHE A N 1
ATOM 1577 C CA . PHE A 1 201 ? 10.096 7.024 14.958 1.00 56.31 201 PHE A CA 1
ATOM 1578 C C . PHE A 1 201 ? 11.458 7.662 15.186 1.00 56.31 201 PHE A C 1
ATOM 1580 O O . PHE A 1 201 ? 12.484 7.049 14.890 1.00 56.31 201 PHE A O 1
ATOM 1587 N N . LEU A 1 202 ? 11.485 8.895 15.684 1.00 53.59 202 LEU A N 1
ATOM 1588 C CA . LEU A 1 202 ? 12.734 9.522 16.096 1.00 53.59 202 LEU A CA 1
ATOM 1589 C C . LEU A 1 202 ? 12.922 9.254 17.581 1.00 53.59 202 LEU A C 1
ATOM 1591 O O . LEU A 1 202 ? 12.140 9.712 18.411 1.00 53.59 202 LEU A O 1
ATOM 1595 N N . LEU A 1 203 ? 13.935 8.451 17.895 1.00 45.00 203 LEU A N 1
ATOM 1596 C CA . LEU A 1 203 ? 14.358 8.219 19.268 1.00 45.00 203 LEU A CA 1
ATOM 1597 C C . LEU A 1 203 ? 15.216 9.412 19.702 1.00 45.00 203 LEU A C 1
ATOM 1599 O O . LEU A 1 203 ? 16.266 9.671 19.110 1.00 45.00 203 LEU A O 1
ATOM 1603 N N . THR A 1 204 ? 14.763 10.118 20.733 1.00 49.34 204 THR A N 1
ATOM 1604 C CA . THR A 1 204 ? 15.562 11.069 21.515 1.00 49.34 204 THR A CA 1
ATOM 1605 C C . THR A 1 204 ? 15.464 10.701 22.977 1.00 49.34 204 THR A C 1
ATOM 1607 O O . THR A 1 204 ? 14.310 10.498 23.422 1.00 49.34 204 THR A O 1
#

Organism: NCBI:txid1926264

Secondary structure (DSSP, 8-state):
--GGGT-TTSHHHHTSBGGGT-GGGTTTTTSTTSTTHHHHS--TTT-BHHHHHTT-S---S-SSTT-TTTTT--TTTTTPPPPPTTSS-TTS--TTS-TTTTTT--HHHHHHHHTTSPPSS-TTTS----HHHHHHHHHHHHHHHTS-HHHHHIIIIIGGGT-TTEESS--S-S--TTS-SSS-STT---GGGS-TT--EE---

Foldseek 3Di:
DDPVPQQPQDDVQQQAQLCVQDVLLVVQCPQPDDPVCQQQFQNSRRQGLNLLVQQQSQADAFQQAPPCLLDPHPCVVVVHDNDDPVPHQLLHQDPPSDPVRLVCPDPNSRSVRRRRDGGNDHGRPDRDHHLLSQLSNLSSSCRRVVHHSFVCCVVRPCVVVVQPQKGQDQDPDQDQPPDDNDPPSSPGRSDSRGRSPPIDRRDD

Sequence (204 aa):
MSLKTRFNYGWEHWDKPVTNYLPELRGSAGHSKTTKDVVDSVDWGEVAIGALASHLSGIGRDYSNGDLASQNFLWKQAGFPKLSSKDIPDCAGNSSLFVTRAHNIPRAEYFEGFIQRHPVFSPYSTPIYSNAAYRLLGYVLERLSGKPYHDLIETSVLRSLDLNHSGTKRPTAIKVPGIPNCDSGWFQDVGDEAPDSWIVFLLT

Radius of gyration: 18.47 Å; chains: 1; bounding box: 41×39×51 Å